Protein AF-A0ABC8M2E5-F1 (afdb_monomer_lite)

InterPro domains:
  IPR010255 Haem peroxidase superfamily [SSF48113] (47-191)
  IPR019791 Haem peroxidase, animal-type [PF03098] (65-191)
  IPR019791 Haem peroxidase, animal-type [PS50292] (1-206)
  IPR037120 Haem peroxidase domain superfamily, animal type [G3DSA:1.10.640.10] (40-192)
  IPR050783 Oxylipin biosynthesis and metabolism [PTHR11903] (44-191)

Structure (mmCIF, N/CA/C/O backbone):
data_AF-A0ABC8M2E5-F1
#
_entry.id   AF-A0ABC8M2E5-F1
#
loop_
_atom_site.group_PDB
_atom_site.id
_atom_site.type_symbol
_atom_site.label_atom_id
_atom_site.label_alt_id
_atom_site.label_comp_id
_atom_site.label_asym_id
_atom_site.label_entity_id
_atom_site.label_seq_id
_atom_site.pdbx_PDB_ins_code
_atom_site.Cartn_x
_atom_site.Cartn_y
_atom_site.Cartn_z
_atom_site.occupancy
_atom_site.B_iso_or_equiv
_atom_site.auth_seq_id
_atom_site.auth_comp_id
_atom_site.auth_asym_id
_atom_site.auth_atom_id
_atom_site.pdbx_PDB_model_num
ATOM 1 N N . MET A 1 1 ? -11.783 -18.520 -23.330 1.00 29.75 1 MET A N 1
ATOM 2 C CA . MET A 1 1 ? -12.091 -19.008 -21.967 1.00 29.75 1 MET A CA 1
ATOM 3 C C . MET A 1 1 ? -12.556 -17.830 -21.123 1.00 29.75 1 MET A C 1
ATOM 5 O O . MET A 1 1 ? -12.036 -16.735 -21.293 1.00 29.75 1 MET A O 1
ATOM 9 N N . ALA A 1 2 ? -13.628 -18.023 -20.357 1.00 26.02 2 ALA A N 1
ATOM 10 C CA . ALA A 1 2 ? -14.476 -16.967 -19.808 1.00 26.02 2 ALA A CA 1
ATOM 11 C C . ALA A 1 2 ? -13.749 -16.013 -18.839 1.00 26.02 2 ALA A C 1
ATOM 13 O O . ALA A 1 2 ? -12.984 -16.446 -17.981 1.00 26.02 2 ALA A O 1
ATOM 14 N N . ARG A 1 3 ? -14.041 -14.709 -18.966 1.00 36.12 3 ARG A N 1
ATOM 15 C CA . ARG A 1 3 ? -13.666 -13.654 -18.013 1.00 36.12 3 ARG A CA 1
ATOM 16 C C . ARG A 1 3 ? -14.315 -13.944 -16.658 1.00 36.12 3 ARG A C 1
ATOM 18 O O . ARG A 1 3 ? -15.453 -13.551 -16.432 1.00 36.12 3 ARG A O 1
ATOM 25 N N . VAL A 1 4 ? -13.595 -14.587 -15.744 1.00 32.75 4 VAL A N 1
ATOM 26 C CA . VAL A 1 4 ? -13.966 -14.611 -14.320 1.00 32.75 4 VAL A CA 1
ATOM 27 C C . VAL A 1 4 ? -13.226 -13.474 -13.618 1.00 32.75 4 VAL A C 1
ATOM 29 O O . VAL A 1 4 ? -12.399 -13.670 -12.738 1.00 32.75 4 VAL A O 1
ATOM 32 N N . THR A 1 5 ? -13.497 -12.238 -14.036 1.00 37.66 5 THR A N 1
ATOM 33 C CA . THR A 1 5 ? -13.248 -11.080 -13.176 1.00 37.66 5 THR A CA 1
ATOM 34 C C . THR A 1 5 ? -14.390 -11.058 -12.174 1.00 37.66 5 THR A C 1
ATOM 36 O O . THR A 1 5 ? -15.502 -10.655 -12.515 1.00 37.66 5 THR A O 1
ATOM 39 N N . THR A 1 6 ? -14.161 -11.564 -10.962 1.00 38.09 6 THR A N 1
ATOM 40 C CA . THR A 1 6 ? -15.158 -11.461 -9.887 1.00 38.09 6 THR A CA 1
ATOM 41 C C . THR A 1 6 ? -15.613 -9.999 -9.747 1.00 38.09 6 THR A C 1
ATOM 43 O O . THR A 1 6 ? -14.778 -9.098 -9.843 1.00 38.09 6 THR A O 1
ATOM 46 N N . PRO A 1 7 ? -16.902 -9.710 -9.505 1.00 46.34 7 PRO A N 1
ATOM 47 C CA . PRO A 1 7 ? -17.396 -8.328 -9.439 1.00 46.34 7 PRO A CA 1
ATOM 48 C C . PRO A 1 7 ? -16.651 -7.488 -8.383 1.00 46.34 7 PRO A C 1
ATOM 50 O O . PRO A 1 7 ? -16.434 -6.292 -8.559 1.00 46.34 7 PRO A O 1
ATOM 53 N N . MET A 1 8 ? -16.156 -8.144 -7.331 1.00 42.72 8 MET A N 1
ATOM 54 C CA . MET A 1 8 ? -15.392 -7.534 -6.246 1.00 42.72 8 MET A CA 1
ATOM 55 C C . MET A 1 8 ? -13.979 -7.086 -6.667 1.00 42.72 8 MET A C 1
ATOM 57 O O . MET A 1 8 ? -13.526 -6.033 -6.225 1.00 42.72 8 MET A O 1
ATOM 61 N N . SER A 1 9 ? -13.293 -7.813 -7.562 1.00 50.06 9 SER A N 1
ATOM 62 C CA . SER A 1 9 ? -11.982 -7.376 -8.072 1.00 50.06 9 SER A CA 1
ATOM 63 C C . SER A 1 9 ? -12.112 -6.126 -8.946 1.00 50.06 9 SER A C 1
ATOM 65 O O . SER A 1 9 ? -11.245 -5.261 -8.908 1.00 50.06 9 SER A O 1
ATOM 67 N N . SER A 1 10 ? -13.229 -5.972 -9.667 1.00 52.72 10 SER A N 1
ATOM 68 C CA . SER A 1 10 ? -13.523 -4.756 -10.438 1.00 52.72 10 SER A CA 1
ATOM 69 C C . SER A 1 10 ? -13.791 -3.530 -9.555 1.00 52.72 10 SER A C 1
ATOM 71 O O . SER A 1 10 ? -13.469 -2.415 -9.966 1.00 52.72 10 SER A O 1
ATOM 73 N N . LEU A 1 11 ? -14.390 -3.707 -8.374 1.00 56.50 11 LEU A N 1
ATOM 74 C CA . LEU A 1 11 ? -14.652 -2.612 -7.431 1.00 56.50 11 LEU A CA 1
ATOM 75 C C . LEU A 1 11 ? -13.379 -2.167 -6.709 1.00 56.50 11 LEU A C 1
ATOM 77 O O . LEU A 1 11 ? -13.147 -0.973 -6.576 1.00 56.50 11 LEU A O 1
ATOM 81 N N . ILE A 1 12 ? -12.504 -3.104 -6.342 1.00 59.66 12 ILE A N 1
ATOM 82 C CA . ILE A 1 12 ? -11.189 -2.788 -5.765 1.00 59.66 12 ILE A CA 1
ATOM 83 C C . ILE A 1 12 ? -10.311 -2.050 -6.781 1.00 59.66 12 ILE A C 1
ATOM 85 O O . ILE A 1 12 ? -9.642 -1.083 -6.431 1.00 59.66 12 ILE A O 1
ATOM 89 N N . VAL A 1 13 ? -10.362 -2.441 -8.058 1.00 57.09 13 VAL A N 1
ATOM 90 C CA . VAL A 1 13 ? -9.679 -1.708 -9.137 1.00 57.09 13 VAL A CA 1
ATOM 91 C C . VAL A 1 13 ? -10.191 -0.269 -9.242 1.00 57.09 13 VAL A C 1
ATOM 93 O O . VAL A 1 13 ? -9.392 0.629 -9.485 1.00 57.09 13 VAL A O 1
ATOM 96 N N . ARG A 1 14 ? -11.498 -0.038 -9.046 1.00 58.69 14 ARG A N 1
ATOM 97 C CA . ARG A 1 14 ? -12.095 1.309 -9.012 1.00 58.69 14 ARG A CA 1
ATOM 98 C C . ARG A 1 14 ? -11.716 2.088 -7.754 1.00 58.69 14 ARG A C 1
ATOM 100 O O . ARG A 1 14 ? -11.434 3.269 -7.869 1.00 58.69 14 ARG A O 1
ATOM 107 N N . LEU A 1 15 ? -11.646 1.436 -6.594 1.00 56.97 15 LEU A N 1
ATOM 108 C CA . LEU A 1 15 ? -11.185 2.043 -5.342 1.00 56.97 15 LEU A CA 1
ATOM 109 C C . LEU A 1 15 ? -9.708 2.448 -5.426 1.00 56.97 15 LEU A C 1
ATOM 111 O O . LEU A 1 15 ? -9.306 3.460 -4.882 1.00 56.97 15 LEU A O 1
ATOM 115 N N . MET A 1 16 ? -8.885 1.675 -6.127 1.00 58.84 16 MET A N 1
ATOM 116 C CA . MET A 1 16 ? -7.475 2.000 -6.351 1.00 58.84 16 MET A CA 1
ATOM 117 C C . MET A 1 16 ? -7.272 3.008 -7.482 1.00 58.84 16 MET A C 1
ATOM 119 O O . MET A 1 16 ? -6.156 3.491 -7.692 1.00 58.84 16 MET A O 1
ATOM 123 N N . ALA A 1 17 ? -8.330 3.317 -8.233 1.00 48.53 17 ALA A N 1
ATOM 124 C CA . ALA A 1 17 ? -8.221 4.120 -9.426 1.00 48.53 17 ALA A CA 1
ATOM 125 C C . ALA A 1 17 ? -8.116 5.611 -9.135 1.00 48.53 17 ALA A C 1
ATOM 127 O O . ALA A 1 17 ? -8.949 6.180 -8.445 1.00 48.53 17 ALA A O 1
ATOM 128 N N . SER A 1 18 ? -7.119 6.250 -9.742 1.00 42.50 18 SER A N 1
ATOM 129 C CA . SER A 1 18 ? -6.968 7.700 -9.709 1.00 42.50 18 SER A CA 1
ATOM 130 C C . SER A 1 18 ? -8.142 8.400 -10.395 1.00 42.50 18 SER A C 1
ATOM 132 O O . SER A 1 18 ? -8.391 8.189 -11.587 1.00 42.50 18 SER A O 1
ATOM 134 N N . VAL A 1 19 ? -8.827 9.266 -9.640 1.00 41.59 19 VAL A N 1
ATOM 135 C CA . VAL A 1 19 ? -9.410 10.496 -10.184 1.00 41.59 19 VAL A CA 1
ATOM 136 C C . VAL A 1 19 ? -8.226 11.339 -10.644 1.00 41.59 19 VAL A C 1
ATOM 138 O O . VAL A 1 19 ? -7.315 11.608 -9.867 1.00 41.59 19 VAL A O 1
ATOM 141 N N . THR A 1 20 ? -8.221 11.654 -11.936 1.00 33.62 20 THR A N 1
ATOM 142 C CA . THR A 1 20 ? -7.241 12.442 -12.688 1.00 33.62 20 THR A CA 1
ATOM 143 C C . THR A 1 20 ? -6.348 13.323 -11.810 1.00 33.62 20 THR A C 1
ATOM 145 O O . THR A 1 20 ? -6.811 14.318 -11.258 1.00 33.62 20 THR A O 1
ATOM 148 N N . ILE A 1 21 ? -5.059 12.982 -11.720 1.00 35.56 21 ILE A N 1
ATOM 149 C CA . ILE A 1 21 ? -4.036 13.869 -11.153 1.00 35.56 21 ILE A CA 1
ATOM 150 C C . ILE A 1 21 ? -4.127 15.203 -11.918 1.00 35.56 21 ILE A C 1
ATOM 152 O O . ILE A 1 21 ? -3.966 15.188 -13.145 1.00 35.56 21 ILE A O 1
ATOM 156 N N . PRO A 1 22 ? -4.412 16.349 -11.269 1.00 30.06 22 PRO A N 1
ATOM 157 C CA . PRO A 1 22 ? -4.304 17.629 -11.949 1.00 30.06 22 PRO A CA 1
ATOM 158 C C . PRO A 1 22 ? -2.844 17.824 -12.380 1.00 30.06 22 PRO A C 1
ATOM 160 O O . PRO A 1 22 ? -1.937 17.445 -11.634 1.00 30.06 22 PRO A O 1
ATOM 163 N N . PRO A 1 23 ? -2.580 18.393 -13.569 1.00 32.00 23 PRO A N 1
ATOM 164 C CA . PRO A 1 23 ? -1.213 18.656 -14.001 1.00 32.00 23 PRO A CA 1
ATOM 165 C C . PRO A 1 23 ? -0.493 19.477 -12.924 1.00 32.00 23 PRO A C 1
ATOM 167 O O . PRO A 1 23 ? -0.979 20.537 -12.524 1.00 32.00 23 PRO A O 1
ATOM 170 N N . MET A 1 24 ? 0.638 18.967 -12.420 1.00 32.62 24 MET A N 1
ATOM 171 C CA . MET A 1 24 ? 1.448 19.675 -11.427 1.00 32.62 24 MET A CA 1
ATOM 172 C C . MET A 1 24 ? 1.814 21.065 -11.957 1.00 32.62 24 MET A C 1
ATOM 174 O O . MET A 1 24 ? 2.341 21.207 -13.062 1.00 32.62 24 MET A O 1
ATOM 178 N N . SER A 1 25 ? 1.540 22.088 -11.149 1.00 29.41 25 SER A N 1
ATOM 179 C CA . SER A 1 25 ? 1.998 23.450 -11.390 1.00 29.41 25 SER A CA 1
ATOM 180 C C . SER A 1 25 ? 3.533 23.518 -11.309 1.00 29.41 25 SER A C 1
ATOM 182 O O . SER A 1 25 ? 4.149 22.831 -10.488 1.00 29.41 25 SER A O 1
ATOM 184 N N . PRO A 1 26 ? 4.186 24.338 -12.153 1.00 34.09 26 PRO A N 1
ATOM 185 C CA . PRO A 1 26 ? 5.639 24.418 -12.221 1.00 34.09 26 PRO A CA 1
ATOM 186 C C . PRO A 1 26 ? 6.171 25.237 -11.039 1.00 34.09 26 PRO A C 1
ATOM 188 O O . PRO A 1 26 ? 6.414 26.435 -11.151 1.00 34.09 26 PRO A O 1
ATOM 191 N N . SER A 1 27 ? 6.353 24.598 -9.886 1.00 30.11 27 SER A N 1
ATOM 192 C CA . SER A 1 27 ? 7.024 25.202 -8.732 1.00 30.11 27 SER A CA 1
ATOM 193 C C . SER A 1 27 ? 8.463 24.697 -8.624 1.00 30.11 27 SER A C 1
ATOM 195 O O . SER A 1 27 ? 8.816 23.960 -7.710 1.00 30.11 27 SER A O 1
ATOM 197 N N . VAL A 1 28 ? 9.307 25.101 -9.575 1.00 37.53 28 VAL A N 1
ATOM 198 C CA . VAL A 1 28 ? 10.768 25.136 -9.391 1.00 37.53 28 VAL A CA 1
ATOM 199 C C . VAL A 1 28 ? 11.261 26.471 -9.940 1.00 37.53 28 VAL A C 1
ATOM 201 O O . VAL A 1 28 ? 11.794 26.571 -11.041 1.00 37.53 28 VAL A O 1
ATOM 204 N N . ALA A 1 29 ? 11.023 27.538 -9.179 1.00 34.41 29 ALA A N 1
ATOM 205 C CA . ALA A 1 29 ? 11.590 28.848 -9.454 1.00 34.41 29 ALA A CA 1
ATOM 206 C C . ALA A 1 29 ? 12.721 29.149 -8.458 1.00 34.41 29 ALA A C 1
ATOM 208 O O . ALA A 1 29 ? 12.475 29.289 -7.264 1.00 34.41 29 ALA A O 1
ATOM 209 N N . LYS A 1 30 ? 13.918 29.353 -9.034 1.00 34.66 30 LYS A N 1
ATOM 210 C CA . LYS A 1 30 ? 15.116 30.066 -8.532 1.00 34.66 30 LYS A CA 1
ATOM 211 C C . LYS A 1 30 ? 16.212 29.245 -7.826 1.00 34.66 30 LYS A C 1
ATOM 213 O O . LYS A 1 30 ? 16.278 29.172 -6.607 1.00 34.66 30 LYS A O 1
ATOM 218 N N . ALA A 1 31 ? 17.179 28.798 -8.636 1.00 31.55 31 ALA A N 1
ATOM 219 C CA . ALA A 1 31 ? 18.602 28.638 -8.291 1.00 31.55 31 ALA A CA 1
ATOM 220 C C . ALA A 1 31 ? 19.470 28.980 -9.542 1.00 31.55 31 ALA A C 1
ATOM 222 O O . ALA A 1 31 ? 18.941 28.953 -10.656 1.00 31.55 31 ALA A O 1
ATOM 223 N N . PRO A 1 32 ? 20.745 29.405 -9.409 1.00 37.06 32 PRO A N 1
ATOM 224 C CA . PRO A 1 32 ? 21.345 30.432 -10.273 1.00 37.06 32 PRO A CA 1
ATOM 225 C C . PRO A 1 32 ? 21.877 29.953 -11.645 1.00 37.06 32 PRO A C 1
ATOM 227 O O . PRO A 1 32 ? 22.901 29.290 -11.768 1.00 37.06 32 PRO A O 1
ATOM 230 N N . LEU A 1 33 ? 21.153 30.366 -12.685 1.00 41.78 33 LEU A N 1
ATOM 231 C CA . LEU A 1 33 ? 21.498 30.971 -13.990 1.00 41.78 33 LEU A CA 1
ATOM 232 C C . LEU A 1 33 ? 22.819 30.760 -14.778 1.00 41.78 33 LEU A C 1
ATOM 234 O O . LEU A 1 33 ? 22.854 31.276 -15.891 1.00 41.78 33 LEU A O 1
ATOM 238 N N . LEU A 1 34 ? 23.856 30.020 -14.365 1.00 38.34 34 LEU A N 1
ATOM 239 C CA . LEU A 1 34 ? 25.079 29.911 -15.210 1.00 38.34 34 LEU A CA 1
ATOM 240 C C . LEU A 1 34 ? 25.477 28.500 -15.675 1.00 38.34 34 LEU A C 1
ATOM 242 O O . LEU A 1 34 ? 26.223 28.379 -16.641 1.00 38.34 34 LEU A O 1
ATOM 246 N N . ALA A 1 35 ? 24.889 27.439 -15.114 1.00 37.97 35 ALA A N 1
ATOM 247 C CA . ALA A 1 35 ? 24.995 26.068 -15.651 1.00 37.97 35 ALA A CA 1
ATOM 248 C C . ALA A 1 35 ? 23.690 25.569 -16.318 1.00 37.97 35 ALA A C 1
ATOM 250 O O . ALA A 1 35 ? 23.620 24.455 -16.836 1.00 37.97 35 ALA A O 1
ATOM 251 N N . GLY A 1 36 ? 22.636 26.393 -16.293 1.00 37.31 36 GLY A N 1
ATOM 252 C CA . GLY A 1 36 ? 21.254 25.964 -16.523 1.00 37.31 36 GLY A CA 1
ATOM 253 C C . GLY A 1 36 ? 20.827 25.785 -17.981 1.00 37.31 36 GLY A C 1
ATOM 254 O O . GLY A 1 36 ? 19.883 25.048 -18.229 1.00 37.31 36 GLY A O 1
ATOM 255 N N . ILE A 1 37 ? 21.499 26.396 -18.960 1.00 39.38 37 ILE A N 1
ATOM 256 C CA . ILE A 1 37 ? 21.003 26.368 -20.352 1.00 39.38 37 ILE A CA 1
ATOM 257 C C . ILE A 1 37 ? 21.227 24.992 -21.007 1.00 39.38 37 ILE A C 1
ATOM 259 O O . ILE A 1 37 ? 20.397 24.548 -21.794 1.00 39.38 37 ILE A O 1
ATOM 263 N N . CYS A 1 38 ? 22.288 24.267 -20.636 1.00 35.16 38 CYS A N 1
ATOM 264 C CA . CYS A 1 38 ? 22.571 22.953 -21.224 1.00 35.16 38 CYS A CA 1
ATOM 265 C C . CYS A 1 38 ? 21.736 21.825 -20.583 1.00 35.16 38 CYS A C 1
ATOM 267 O O . CYS A 1 38 ? 21.302 20.906 -21.272 1.00 35.16 38 CYS A O 1
ATOM 269 N N . LEU A 1 39 ? 21.436 21.913 -19.280 1.00 41.25 39 LEU A N 1
ATOM 270 C CA . LEU A 1 39 ? 20.678 20.869 -18.578 1.00 41.25 39 LEU A CA 1
ATOM 271 C C . LEU A 1 39 ? 19.162 20.974 -18.812 1.00 41.25 39 LEU A C 1
ATOM 273 O O . LEU A 1 39 ? 18.475 19.957 -18.873 1.00 41.25 39 LEU A O 1
ATOM 277 N N . HIS A 1 40 ? 18.635 22.187 -19.002 1.00 42.06 40 HIS A N 1
ATOM 278 C CA . HIS A 1 40 ? 17.195 22.402 -19.167 1.00 42.06 40 HIS A CA 1
ATOM 279 C C . HIS A 1 40 ? 16.653 21.912 -20.524 1.00 42.06 40 HIS A C 1
ATOM 281 O O . HIS A 1 40 ? 15.462 21.629 -20.644 1.00 42.06 40 HIS A O 1
ATOM 287 N N . VAL A 1 41 ? 17.519 21.773 -21.536 1.00 38.81 41 VAL A N 1
ATOM 288 C CA . VAL A 1 41 ? 17.157 21.250 -22.868 1.00 38.81 41 VAL A CA 1
ATOM 289 C C . VAL A 1 41 ? 17.147 19.714 -22.898 1.00 38.81 41 VAL A C 1
ATOM 291 O O . VAL A 1 41 ? 16.397 19.117 -23.668 1.00 38.81 41 VAL A O 1
ATOM 294 N N . LEU A 1 42 ? 17.910 19.063 -22.015 1.00 45.06 42 LEU A N 1
ATOM 295 C CA . LEU A 1 42 ? 18.130 17.612 -22.018 1.00 45.06 42 LEU A CA 1
ATOM 296 C C . LEU A 1 42 ? 17.000 16.777 -21.381 1.00 45.06 42 LEU A C 1
ATOM 298 O O . LEU A 1 42 ? 16.972 15.568 -21.577 1.00 45.06 42 LEU A O 1
ATOM 302 N N . LEU A 1 43 ? 16.072 17.399 -20.644 1.00 53.53 43 LEU A N 1
ATOM 303 C CA . LEU A 1 43 ? 15.015 16.722 -19.866 1.00 53.53 43 LEU A CA 1
ATOM 304 C C . LEU A 1 43 ? 13.584 16.968 -20.385 1.00 53.53 43 LEU A C 1
ATOM 306 O O . LEU A 1 43 ? 12.612 16.783 -19.658 1.00 53.53 43 LEU A O 1
ATOM 310 N N . SER A 1 44 ? 13.427 17.417 -21.629 1.00 54.22 44 SER A N 1
ATOM 311 C CA . SER A 1 44 ? 12.126 17.852 -22.164 1.00 54.22 44 SER A CA 1
ATOM 312 C C . SER A 1 44 ? 11.263 16.735 -22.769 1.00 54.22 44 SER A C 1
ATOM 314 O O . SER A 1 44 ? 10.084 16.956 -23.043 1.00 54.22 44 SER A O 1
ATOM 316 N N . THR A 1 45 ? 11.800 15.527 -22.963 1.00 67.06 45 THR A N 1
ATOM 317 C CA . THR A 1 45 ? 11.039 14.408 -23.533 1.00 67.06 45 THR A CA 1
ATOM 318 C C . THR A 1 45 ? 10.292 13.651 -22.443 1.00 67.06 45 THR A C 1
ATOM 320 O O . THR A 1 45 ? 10.885 12.885 -21.685 1.00 67.06 45 THR A O 1
ATOM 323 N N . VAL A 1 46 ? 8.977 13.850 -22.377 1.00 76.00 46 VAL A N 1
ATOM 324 C CA . VAL A 1 46 ? 8.082 13.025 -21.559 1.00 76.00 46 VAL A CA 1
ATOM 325 C C . VAL A 1 46 ? 7.831 11.719 -22.301 1.00 76.00 46 VAL A C 1
ATOM 327 O O . VAL A 1 46 ? 7.298 11.732 -23.409 1.00 76.00 46 VAL A O 1
ATOM 330 N N . LEU A 1 47 ? 8.206 10.599 -21.688 1.00 81.19 47 LEU A N 1
ATOM 331 C CA . LEU A 1 47 ? 7.925 9.270 -22.216 1.00 81.19 47 LEU A CA 1
ATOM 332 C C . LEU A 1 47 ? 6.877 8.573 -21.351 1.00 81.19 47 LEU A C 1
ATOM 334 O O . LEU A 1 47 ? 6.961 8.633 -20.120 1.00 81.19 47 LEU A O 1
ATOM 338 N N . PRO A 1 48 ? 5.882 7.914 -21.963 1.00 83.69 48 PRO A N 1
ATOM 339 C CA . PRO A 1 48 ? 4.925 7.127 -21.210 1.00 83.69 48 PRO A CA 1
ATOM 340 C C . PRO A 1 48 ? 5.615 5.885 -20.631 1.00 83.69 48 PRO A C 1
ATOM 342 O O . PRO A 1 48 ? 6.375 5.203 -21.313 1.00 83.69 48 PRO A O 1
ATOM 345 N N . MET A 1 49 ? 5.297 5.544 -19.379 1.00 82.44 49 MET A N 1
ATOM 346 C CA . MET A 1 49 ? 5.867 4.369 -18.696 1.00 82.44 49 MET A CA 1
ATOM 347 C C . MET A 1 49 ? 5.623 3.047 -19.442 1.00 82.44 49 MET A C 1
ATOM 349 O O . MET A 1 49 ? 6.389 2.107 -19.277 1.00 82.44 49 MET A O 1
ATOM 353 N N . THR A 1 50 ? 4.589 2.966 -20.284 1.00 79.38 50 THR A N 1
ATOM 354 C CA . THR A 1 50 ? 4.309 1.790 -21.124 1.00 79.38 50 THR A CA 1
ATOM 355 C C . THR A 1 50 ? 5.419 1.493 -22.130 1.00 79.38 50 THR A C 1
ATOM 357 O O . THR A 1 50 ? 5.635 0.335 -22.457 1.00 79.38 50 THR A O 1
ATOM 360 N N . GLU A 1 51 ? 6.140 2.516 -22.597 1.00 80.69 51 GLU A N 1
ATOM 361 C CA . GLU A 1 51 ? 7.280 2.368 -23.515 1.00 80.69 51 GLU A CA 1
ATOM 362 C C . GLU A 1 51 ? 8.595 2.054 -22.786 1.00 80.69 51 GLU A C 1
ATOM 364 O O . GLU A 1 51 ? 9.622 1.852 -23.431 1.00 80.69 51 GLU A O 1
ATOM 369 N N . LEU A 1 52 ? 8.577 2.032 -21.449 1.00 80.12 52 LEU A N 1
ATOM 370 C CA . LEU A 1 52 ? 9.736 1.785 -20.589 1.00 80.12 52 LEU A CA 1
ATOM 371 C C . LEU A 1 52 ? 9.648 0.442 -19.849 1.00 80.12 52 LEU A C 1
ATOM 373 O O . LEU A 1 52 ? 10.440 0.202 -18.947 1.00 80.12 52 LEU A O 1
ATOM 377 N N . ILE A 1 53 ? 8.669 -0.414 -20.164 1.00 79.88 53 ILE A N 1
ATOM 378 C CA . ILE A 1 53 ? 8.426 -1.657 -19.421 1.00 79.88 53 ILE A CA 1
ATOM 379 C C . ILE A 1 53 ? 8.236 -2.835 -20.380 1.00 79.88 53 ILE A C 1
ATOM 381 O O . ILE A 1 53 ? 7.434 -2.784 -21.314 1.00 79.88 53 ILE A O 1
ATOM 385 N N . GLY A 1 54 ? 8.928 -3.941 -20.101 1.00 76.31 54 GLY A N 1
ATOM 386 C CA . GLY A 1 54 ? 8.716 -5.227 -20.763 1.00 76.31 54 GLY A CA 1
ATOM 387 C C . GLY A 1 54 ? 9.283 -5.285 -22.182 1.00 76.31 54 GLY A C 1
ATOM 388 O O . GLY A 1 54 ? 10.294 -4.679 -22.504 1.00 76.31 54 GLY A O 1
ATOM 389 N N . LYS A 1 55 ? 8.626 -6.028 -23.076 1.00 70.25 55 LYS A N 1
ATOM 390 C CA . LYS A 1 55 ? 9.119 -6.268 -24.451 1.00 70.25 55 LYS A CA 1
ATOM 391 C C . LYS A 1 55 ? 9.136 -4.989 -25.294 1.00 70.25 55 LYS A C 1
ATOM 393 O O . LYS A 1 55 ? 9.916 -4.877 -26.236 1.00 70.25 55 LYS A O 1
ATOM 398 N N . GLU A 1 56 ? 8.275 -4.031 -24.960 1.00 66.69 56 GLU A N 1
ATOM 399 C CA . GLU A 1 56 ? 8.203 -2.731 -25.630 1.00 66.69 56 GLU A CA 1
ATOM 400 C C . GLU A 1 56 ? 9.267 -1.745 -25.116 1.00 66.69 56 GLU A C 1
ATOM 402 O O . GLU A 1 56 ? 9.563 -0.771 -25.809 1.00 66.69 56 GLU A O 1
ATOM 407 N N . GLU A 1 57 ? 9.910 -2.040 -23.976 1.00 64.25 57 GLU A N 1
ATOM 408 C CA . GLU A 1 57 ? 10.932 -1.201 -23.335 1.00 64.25 57 GLU A CA 1
ATOM 409 C C . GLU A 1 57 ? 12.077 -0.849 -24.282 1.00 64.25 57 GLU A C 1
ATOM 411 O O . GLU A 1 57 ? 12.513 0.301 -24.330 1.00 64.25 57 GLU A O 1
ATOM 416 N N . GLY A 1 58 ? 12.530 -1.809 -25.097 1.00 60.72 58 GLY A N 1
ATOM 417 C CA . GLY A 1 58 ? 13.640 -1.605 -26.031 1.00 60.72 58 GLY A CA 1
ATOM 418 C C . GLY A 1 58 ? 13.376 -0.527 -27.091 1.00 60.72 58 GLY A C 1
ATOM 419 O O . GLY A 1 58 ? 14.320 0.064 -27.619 1.00 60.72 58 GLY A O 1
ATOM 420 N N . LYS A 1 59 ? 12.108 -0.213 -27.396 1.00 64.19 59 LYS A N 1
ATOM 421 C CA . LYS A 1 59 ? 11.748 0.829 -28.375 1.00 64.19 59 LYS A CA 1
ATOM 422 C C . LYS A 1 59 ? 11.833 2.239 -27.779 1.00 64.19 59 LYS A C 1
ATOM 424 O O . LYS A 1 59 ? 12.225 3.164 -28.491 1.00 64.19 59 LYS A O 1
ATOM 429 N N . GLY A 1 60 ? 11.481 2.395 -26.500 1.00 64.06 60 GLY A N 1
ATOM 430 C CA . GLY A 1 60 ? 11.538 3.670 -25.779 1.00 64.06 60 GLY A CA 1
ATOM 431 C C . GLY A 1 60 ? 12.925 3.970 -25.208 1.00 64.06 60 GLY A C 1
ATOM 432 O O . GLY A 1 60 ? 13.444 5.072 -25.387 1.00 64.06 60 GLY A O 1
ATOM 433 N N . THR A 1 61 ? 13.571 2.976 -24.589 1.00 61.34 61 THR A N 1
ATOM 434 C CA . THR A 1 61 ? 14.893 3.136 -23.949 1.00 61.34 61 THR A CA 1
ATOM 435 C C . THR A 1 61 ? 16.045 3.270 -24.938 1.00 61.34 61 THR A C 1
ATOM 437 O O . THR A 1 61 ? 16.989 3.989 -24.642 1.00 61.34 61 THR A O 1
ATOM 440 N N . SER A 1 62 ? 15.969 2.690 -26.143 1.00 66.38 62 SER A N 1
ATOM 441 C CA . SER A 1 62 ? 17.017 2.863 -27.173 1.00 66.38 62 SER A CA 1
ATOM 442 C C . SER A 1 62 ? 17.211 4.315 -27.625 1.00 66.38 62 SER A C 1
ATOM 444 O O . SER A 1 62 ? 18.255 4.662 -28.176 1.00 66.38 62 SER A O 1
ATOM 446 N N . ARG A 1 63 ? 16.218 5.179 -27.381 1.00 71.00 63 ARG A N 1
ATOM 447 C CA . ARG A 1 63 ? 16.269 6.611 -27.701 1.00 71.00 63 ARG A CA 1
ATOM 448 C C . ARG A 1 63 ? 16.943 7.445 -26.610 1.00 71.00 63 ARG A C 1
ATOM 450 O O . ARG A 1 63 ? 17.322 8.581 -26.882 1.00 71.00 63 ARG A O 1
ATOM 457 N N . ILE A 1 64 ? 17.090 6.901 -25.401 1.00 78.62 64 ILE A N 1
ATOM 458 C CA . ILE A 1 64 ? 17.632 7.593 -24.230 1.00 78.62 64 ILE A CA 1
ATOM 459 C C . ILE A 1 64 ? 18.983 6.979 -23.881 1.00 78.62 64 ILE A C 1
ATOM 461 O O . ILE A 1 64 ? 19.131 5.761 -23.806 1.00 78.62 64 ILE A O 1
ATOM 465 N N . ARG A 1 65 ? 19.989 7.812 -23.620 1.00 81.31 65 ARG A N 1
ATOM 466 C CA . ARG A 1 65 ? 21.256 7.300 -23.088 1.00 81.31 65 ARG A CA 1
ATOM 467 C C . ARG A 1 65 ? 21.108 6.940 -21.611 1.00 81.31 65 ARG A C 1
ATOM 469 O O . ARG A 1 65 ? 20.383 7.607 -20.877 1.00 81.31 65 ARG A O 1
ATOM 476 N N . PHE A 1 66 ? 21.839 5.932 -21.148 1.00 83.38 66 PHE A N 1
ATOM 477 C CA . PHE A 1 66 ? 21.768 5.472 -19.759 1.00 83.38 66 PHE A CA 1
ATOM 478 C C . PHE A 1 66 ? 22.016 6.599 -18.738 1.00 83.38 66 PHE A C 1
ATOM 480 O O . PHE A 1 66 ? 21.321 6.689 -17.727 1.00 83.38 66 PHE A O 1
ATOM 487 N N . GLU A 1 67 ? 22.938 7.522 -19.028 1.00 85.00 67 GLU A N 1
ATOM 488 C CA . GLU A 1 67 ? 23.229 8.664 -18.158 1.00 85.00 67 GLU A CA 1
ATOM 489 C C . GLU A 1 67 ? 22.035 9.620 -18.044 1.00 85.00 67 GLU A C 1
ATOM 491 O O . GLU A 1 67 ? 21.757 10.141 -16.965 1.00 85.00 67 GLU A O 1
ATOM 496 N N . GLN A 1 68 ? 21.300 9.828 -19.141 1.00 85.00 68 GLN A N 1
ATOM 497 C CA . GLN A 1 68 ? 20.105 10.674 -19.152 1.00 85.00 68 GLN A CA 1
ATOM 498 C C . GLN A 1 68 ? 18.989 10.051 -18.313 1.00 85.00 68 GLN A C 1
ATOM 500 O O . GLN A 1 68 ? 18.362 10.761 -17.531 1.00 85.00 68 GLN A O 1
ATOM 505 N N . LEU A 1 69 ? 18.796 8.732 -18.426 1.00 84.06 69 LEU A N 1
ATOM 506 C CA . LEU A 1 69 ? 17.807 7.993 -17.642 1.00 84.06 69 LEU A CA 1
ATOM 507 C C . LEU A 1 69 ? 18.105 8.067 -16.137 1.00 84.06 69 LEU A C 1
ATOM 509 O O . LEU A 1 69 ? 17.218 8.355 -15.336 1.00 84.06 69 LEU A O 1
ATOM 513 N N . LEU A 1 70 ? 19.363 7.865 -15.736 1.00 86.38 70 LEU A N 1
ATOM 514 C CA . LEU A 1 70 ? 19.756 7.967 -14.327 1.00 86.38 70 LEU A CA 1
ATOM 515 C C . LEU A 1 70 ? 19.546 9.378 -13.769 1.00 86.38 70 LEU A C 1
ATOM 517 O O . LEU A 1 70 ? 19.037 9.547 -12.658 1.00 86.38 70 LEU A O 1
ATOM 521 N N . VAL A 1 71 ? 19.922 10.404 -14.539 1.00 87.50 71 VAL A N 1
ATOM 522 C CA . VAL A 1 71 ? 19.729 11.797 -14.127 1.00 87.50 71 VAL A CA 1
ATOM 523 C C . VAL A 1 71 ? 18.241 12.131 -14.035 1.00 87.50 71 VAL A C 1
ATOM 525 O O . VAL A 1 71 ? 17.847 12.791 -13.073 1.00 87.50 71 VAL A O 1
ATOM 528 N N . SER A 1 72 ? 17.400 11.660 -14.961 1.00 86.00 72 SER A N 1
ATOM 529 C CA . SER A 1 72 ? 15.957 11.909 -14.906 1.00 86.00 72 SER A CA 1
ATOM 530 C C . SER A 1 72 ? 15.294 11.204 -13.725 1.00 86.00 72 SER A C 1
ATOM 532 O O . SER A 1 72 ? 14.551 11.850 -12.987 1.00 86.00 72 SER A O 1
ATOM 534 N N . MET A 1 73 ? 15.625 9.932 -13.472 1.00 85.94 73 MET A N 1
ATOM 535 C CA . MET A 1 73 ? 15.100 9.177 -12.325 1.00 85.94 73 MET A CA 1
ATOM 536 C C . MET A 1 73 ? 15.457 9.833 -10.989 1.00 85.94 73 MET A C 1
ATOM 538 O O . MET A 1 73 ? 14.650 9.827 -10.067 1.00 85.94 73 MET A O 1
ATOM 542 N N . ARG A 1 74 ? 16.644 10.444 -10.880 1.00 87.31 74 ARG A N 1
ATOM 543 C CA . ARG A 1 74 ? 17.053 11.169 -9.669 1.00 87.31 74 ARG A CA 1
ATOM 544 C C . ARG A 1 74 ? 16.212 12.420 -9.405 1.00 87.31 74 ARG A C 1
ATOM 546 O O . ARG A 1 74 ? 16.023 12.785 -8.249 1.00 87.31 74 ARG A O 1
ATOM 553 N N . HIS A 1 75 ? 15.774 13.108 -10.456 1.00 88.38 75 HIS A N 1
ATOM 554 C CA . HIS A 1 75 ? 15.047 14.377 -10.340 1.00 88.38 75 HIS A CA 1
ATOM 555 C C . HIS A 1 75 ? 13.524 14.201 -10.279 1.00 88.38 75 HIS A C 1
ATOM 557 O O . HIS A 1 75 ? 12.820 15.164 -9.981 1.00 88.38 75 HIS A O 1
ATOM 563 N N . GLN A 1 76 ? 13.006 13.003 -10.555 1.00 87.94 76 GLN A N 1
ATOM 564 C CA . GLN A 1 76 ? 11.577 12.709 -10.511 1.00 87.94 76 GLN A CA 1
ATOM 565 C C . GLN A 1 76 ? 11.191 12.032 -9.193 1.00 87.94 76 GLN A C 1
ATOM 567 O O . GLN A 1 76 ? 11.700 10.968 -8.848 1.00 87.94 76 GLN A O 1
ATOM 572 N N . SER A 1 77 ? 10.249 12.637 -8.469 1.00 87.50 77 SER A N 1
ATOM 573 C CA . SER A 1 77 ? 9.668 12.042 -7.263 1.00 87.50 77 SER A CA 1
ATOM 574 C C . SER A 1 77 ? 8.750 10.869 -7.609 1.00 87.50 77 SER A C 1
ATOM 576 O O . SER A 1 77 ? 7.993 10.924 -8.580 1.00 87.50 77 SER A O 1
ATOM 578 N N . CYS A 1 78 ? 8.771 9.820 -6.786 1.00 88.19 78 CYS A N 1
ATOM 579 C CA . CYS A 1 78 ? 7.829 8.712 -6.906 1.00 88.19 78 CYS A CA 1
ATOM 580 C C . CYS A 1 78 ? 6.436 9.085 -6.367 1.00 88.19 78 CYS A C 1
ATOM 582 O O . CYS A 1 78 ? 6.284 9.966 -5.519 1.00 88.19 78 CYS A O 1
ATOM 584 N N . GLY A 1 79 ? 5.404 8.397 -6.866 1.00 87.19 79 GLY A N 1
ATOM 585 C CA . GLY A 1 79 ? 4.047 8.526 -6.339 1.00 87.19 79 GLY A CA 1
ATOM 586 C C . GLY A 1 79 ? 3.944 7.988 -4.908 1.00 87.19 79 GLY A C 1
ATOM 587 O O . GLY A 1 79 ? 4.567 6.984 -4.567 1.00 87.19 79 GLY A O 1
ATOM 588 N N . ALA A 1 80 ? 3.135 8.638 -4.072 1.00 88.25 80 ALA A N 1
ATOM 589 C CA . ALA A 1 80 ? 2.892 8.187 -2.705 1.00 88.25 80 ALA A CA 1
ATOM 590 C C . ALA A 1 80 ? 2.060 6.890 -2.668 1.00 88.25 80 ALA A C 1
ATOM 592 O O . ALA A 1 80 ? 1.162 6.693 -3.483 1.00 88.25 80 ALA A O 1
ATOM 593 N N . LEU A 1 81 ? 2.305 6.013 -1.691 1.00 87.44 81 LEU A N 1
ATOM 594 C CA . LEU A 1 81 ? 1.508 4.792 -1.494 1.00 87.44 81 LEU A CA 1
ATOM 595 C C . LEU A 1 81 ? 0.164 5.104 -0.821 1.00 87.44 81 LEU A C 1
ATOM 597 O O . LEU A 1 81 ? -0.001 4.846 0.365 1.00 87.44 81 LEU A O 1
ATOM 601 N N . THR A 1 82 ? -0.755 5.745 -1.526 1.00 87.56 82 THR A N 1
ATOM 602 C CA . THR A 1 82 ? -2.071 6.124 -0.996 1.00 87.56 82 THR A CA 1
ATOM 603 C C . THR A 1 82 ? -3.179 5.475 -1.804 1.00 87.56 82 THR A C 1
ATOM 605 O O . THR A 1 82 ? -2.962 5.003 -2.927 1.00 87.56 82 THR A O 1
ATOM 608 N N . LEU A 1 83 ? -4.388 5.480 -1.246 1.00 86.38 83 LEU A N 1
ATOM 609 C CA . LEU A 1 83 ? -5.582 5.185 -2.022 1.00 86.38 83 LEU A CA 1
ATOM 610 C C . LEU A 1 83 ? -5.650 6.131 -3.241 1.00 86.38 83 LEU A C 1
ATOM 612 O O . LEU A 1 83 ? -5.144 7.254 -3.209 1.00 86.38 83 LEU A O 1
ATOM 616 N N . TRP A 1 84 ? -6.223 5.635 -4.339 1.00 86.06 84 TRP A N 1
ATOM 617 C CA . TRP A 1 84 ? -6.457 6.380 -5.588 1.00 86.06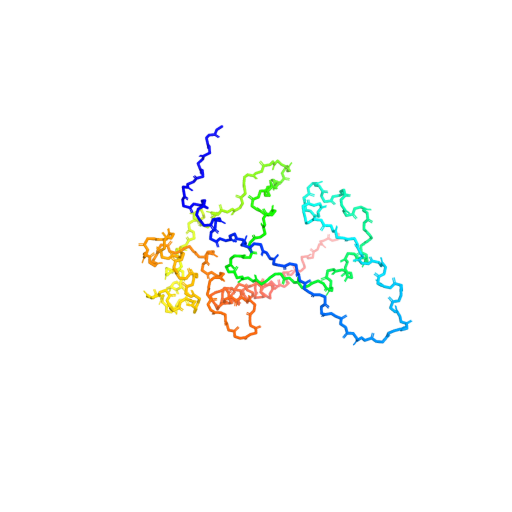 84 TRP A CA 1
ATOM 618 C C . TRP A 1 84 ? -5.173 6.779 -6.331 1.00 86.06 84 TRP A C 1
ATOM 620 O O . TRP A 1 84 ? -5.212 7.618 -7.226 1.00 86.06 84 TRP A O 1
ATOM 630 N N . ASN A 1 85 ? -4.030 6.163 -6.019 1.00 88.25 85 ASN A N 1
ATOM 631 C CA . ASN A 1 85 ? -2.766 6.440 -6.705 1.00 88.25 85 ASN A CA 1
ATOM 632 C C . ASN A 1 85 ? -2.230 5.253 -7.528 1.00 88.25 85 ASN A C 1
ATOM 634 O O . ASN A 1 85 ? -1.038 5.180 -7.820 1.00 88.25 85 ASN A O 1
ATOM 638 N N . TYR A 1 86 ? -3.092 4.307 -7.924 1.00 83.44 86 TYR A N 1
ATOM 639 C CA . TYR A 1 86 ? -2.674 3.186 -8.770 1.00 83.44 86 TYR A CA 1
ATOM 640 C C . TYR A 1 86 ? -2.657 3.579 -10.260 1.00 83.44 86 TYR A C 1
ATOM 642 O O . TYR A 1 86 ? -3.720 3.917 -10.813 1.00 83.44 86 TYR A O 1
ATOM 650 N N . PRO A 1 87 ? -1.501 3.502 -10.954 1.00 84.94 87 PRO A N 1
ATOM 651 C CA . PRO A 1 87 ? -1.378 3.998 -12.321 1.00 84.94 87 PRO A CA 1
ATOM 652 C C . PRO A 1 87 ? -2.285 3.269 -13.312 1.00 84.94 87 PRO A C 1
ATOM 654 O O . PRO A 1 87 ? -2.358 2.041 -13.345 1.00 84.94 87 PRO A O 1
ATOM 657 N N . ASN A 1 88 ? -2.954 4.036 -14.179 1.00 83.75 88 ASN A N 1
ATOM 658 C CA . ASN A 1 88 ? -3.880 3.488 -15.177 1.00 83.75 88 ASN A CA 1
ATOM 659 C C . ASN A 1 88 ? -3.203 2.470 -16.105 1.00 83.75 88 ASN A C 1
ATOM 661 O O . ASN A 1 88 ? -3.806 1.454 -16.443 1.00 83.75 88 ASN A O 1
ATOM 665 N N . TRP A 1 89 ? -1.944 2.714 -16.475 1.00 79.50 89 TRP A N 1
ATOM 666 C CA . TRP A 1 89 ? -1.186 1.828 -17.354 1.00 79.50 89 TRP A CA 1
ATOM 667 C C . TRP A 1 89 ? -0.865 0.468 -16.712 1.00 79.50 89 TRP A C 1
ATOM 669 O O . TRP A 1 89 ? -0.780 -0.521 -17.432 1.00 79.50 89 TRP A O 1
ATOM 679 N N . MET A 1 90 ? -0.775 0.371 -15.377 1.00 78.69 90 MET A N 1
ATOM 680 C CA . MET A 1 90 ? -0.575 -0.915 -14.692 1.00 78.69 90 MET A CA 1
ATOM 681 C C . MET A 1 90 ? -1.826 -1.802 -14.720 1.00 78.69 90 MET A C 1
ATOM 683 O O . MET A 1 90 ? -1.714 -3.022 -14.649 1.00 78.69 90 MET A O 1
ATOM 687 N N . ARG A 1 91 ? -3.029 -1.220 -14.843 1.00 76.50 91 ARG A N 1
ATOM 688 C CA . ARG A 1 91 ? -4.287 -1.996 -14.840 1.00 76.50 91 ARG A CA 1
ATOM 689 C C . ARG A 1 91 ? -4.420 -2.925 -16.039 1.00 76.50 91 ARG A C 1
ATOM 691 O O . ARG A 1 91 ? -5.030 -3.981 -15.922 1.00 76.50 91 ARG A O 1
ATOM 698 N N . ASN A 1 92 ? -3.855 -2.511 -17.168 1.00 74.50 92 ASN A N 1
ATOM 699 C CA . ASN A 1 92 ? -3.865 -3.258 -18.421 1.00 74.50 92 ASN A CA 1
ATOM 700 C C . ASN A 1 92 ? -2.466 -3.782 -18.766 1.00 74.50 92 ASN A C 1
ATOM 702 O O . ASN A 1 92 ? -2.187 -4.054 -19.932 1.00 74.50 92 ASN A O 1
ATOM 706 N N . LEU A 1 93 ? -1.574 -3.880 -17.774 1.00 72.00 93 LEU A N 1
ATOM 707 C CA . LEU A 1 93 ? -0.226 -4.369 -18.006 1.00 72.00 93 LEU A CA 1
ATOM 708 C C . LEU A 1 93 ? -0.266 -5.870 -18.290 1.00 72.00 93 LEU A C 1
ATOM 710 O O . LEU A 1 93 ? -0.825 -6.654 -17.519 1.00 72.00 93 LEU A O 1
ATOM 714 N N . VAL A 1 94 ? 0.352 -6.250 -19.401 1.00 70.00 94 VAL A N 1
ATOM 715 C CA . VAL A 1 94 ? 0.544 -7.644 -19.784 1.00 70.00 94 VAL A CA 1
ATOM 716 C C . VAL A 1 94 ? 1.750 -8.170 -19.015 1.00 70.00 94 VAL A C 1
ATOM 718 O O . VAL A 1 94 ? 2.870 -7.692 -19.203 1.00 70.00 94 VAL A O 1
ATOM 721 N N . ALA A 1 95 ? 1.519 -9.105 -18.094 1.00 69.50 95 ALA A N 1
ATOM 722 C CA . ALA A 1 95 ? 2.611 -9.736 -17.366 1.00 69.50 95 ALA A CA 1
ATOM 723 C C . ALA A 1 95 ? 3.336 -10.712 -18.298 1.00 69.50 95 ALA A C 1
ATOM 725 O O . ALA A 1 95 ? 2.695 -11.385 -19.098 1.00 69.50 95 ALA A O 1
ATOM 726 N N . GLN A 1 96 ? 4.657 -10.795 -18.186 1.00 69.56 96 GLN A N 1
ATOM 727 C CA . GLN A 1 96 ? 5.459 -11.720 -18.985 1.00 69.56 96 GLN A CA 1
ATOM 728 C C . GLN A 1 96 ? 5.789 -12.952 -18.151 1.00 69.56 96 GLN A C 1
ATOM 730 O O . GLN A 1 96 ? 6.183 -12.822 -16.989 1.00 69.56 96 GLN A O 1
ATOM 735 N N . ASP A 1 97 ? 5.598 -14.140 -18.721 1.00 68.31 97 ASP A N 1
ATOM 736 C CA . ASP A 1 97 ? 6.113 -15.373 -18.130 1.00 68.31 97 ASP A CA 1
ATOM 737 C C . ASP A 1 97 ? 7.635 -15.486 -18.293 1.00 68.31 97 ASP A C 1
ATOM 739 O O . ASP A 1 97 ? 8.254 -14.703 -19.013 1.00 68.31 97 ASP A O 1
ATOM 743 N N . ILE A 1 98 ? 8.235 -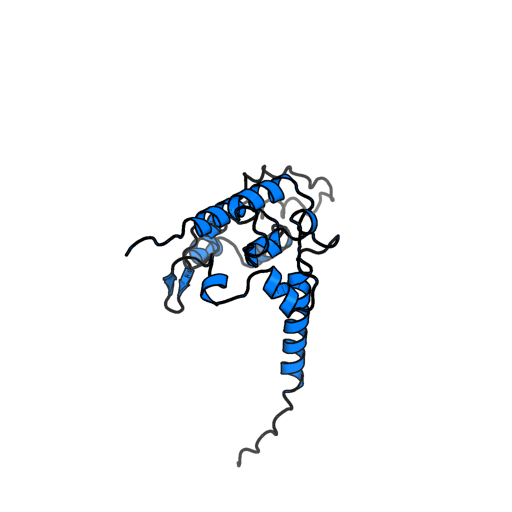16.498 -17.662 1.00 66.62 98 ILE A N 1
ATOM 744 C CA . ILE A 1 98 ? 9.661 -16.837 -17.822 1.00 66.62 98 ILE A CA 1
ATOM 745 C C . ILE A 1 98 ? 9.996 -17.095 -19.304 1.00 66.62 98 ILE A C 1
ATOM 747 O O . ILE A 1 98 ? 11.060 -16.699 -19.774 1.00 66.62 98 ILE A O 1
ATOM 751 N N . ASP A 1 99 ? 9.046 -17.664 -20.052 1.00 65.12 99 ASP A N 1
ATOM 752 C CA . ASP A 1 99 ? 9.147 -17.915 -21.496 1.00 65.12 99 ASP A CA 1
ATOM 753 C C . ASP A 1 99 ? 8.744 -16.696 -22.356 1.00 65.12 99 ASP A C 1
ATOM 755 O O . ASP A 1 99 ? 8.802 -16.726 -23.584 1.00 65.12 99 ASP A O 1
ATOM 759 N N . GLY A 1 100 ? 8.336 -15.592 -21.720 1.00 60.38 100 GLY A N 1
ATOM 760 C CA . GLY A 1 100 ? 7.891 -14.364 -22.374 1.00 60.38 100 GLY A CA 1
ATOM 761 C C . GLY A 1 100 ? 6.434 -14.375 -22.844 1.00 60.38 100 GLY A C 1
ATOM 762 O O . GLY A 1 100 ? 6.029 -13.428 -23.517 1.00 60.38 100 GLY A O 1
ATOM 763 N N . GLU A 1 101 ? 5.652 -15.401 -22.519 1.00 57.50 101 GLU A N 1
ATOM 764 C CA . GLU A 1 101 ? 4.228 -15.476 -22.864 1.00 57.50 101 GLU A CA 1
ATOM 765 C C . GLU A 1 101 ? 3.368 -14.540 -22.005 1.00 57.50 101 GLU A C 1
ATOM 767 O O . GLU A 1 101 ? 3.685 -14.246 -20.848 1.00 57.50 101 GLU A O 1
ATOM 772 N N . ASP A 1 102 ? 2.262 -14.075 -22.582 1.00 59.72 102 ASP A N 1
ATOM 773 C CA . ASP A 1 102 ? 1.382 -13.088 -21.965 1.00 59.72 102 ASP A CA 1
ATOM 774 C C . ASP A 1 102 ? 0.529 -13.724 -20.853 1.00 59.72 102 ASP A C 1
ATOM 776 O O . ASP A 1 102 ? -0.310 -14.599 -21.086 1.00 59.72 102 ASP A O 1
ATOM 780 N N . ARG A 1 103 ? 0.698 -13.248 -19.617 1.00 57.88 103 ARG A N 1
ATOM 781 C CA . ARG A 1 103 ? -0.093 -13.647 -18.445 1.00 57.88 103 ARG A CA 1
ATOM 782 C C . ARG A 1 103 ? -1.040 -12.530 -18.016 1.00 57.88 103 ARG A C 1
ATOM 784 O O . ARG A 1 103 ? -0.729 -11.339 -18.079 1.00 57.88 103 ARG A O 1
ATOM 791 N N . LEU A 1 104 ? -2.212 -12.934 -17.522 1.00 54.91 104 LEU A N 1
ATOM 792 C CA . LEU A 1 104 ? -3.199 -12.024 -16.937 1.00 54.91 104 LEU A CA 1
ATOM 793 C C . LEU A 1 104 ? -2.669 -11.407 -15.631 1.00 54.91 104 LEU A C 1
ATOM 795 O O . LEU A 1 104 ? -1.986 -12.073 -14.852 1.00 54.91 104 LEU A O 1
ATOM 799 N N . GLY A 1 105 ? -2.997 -10.128 -15.428 1.00 55.28 105 GLY A N 1
ATOM 800 C CA . GLY A 1 105 ? -2.389 -9.226 -14.446 1.00 55.28 105 GLY A CA 1
ATOM 801 C C . GLY A 1 105 ? -2.399 -9.667 -12.973 1.00 55.28 105 GLY A C 1
ATOM 802 O O . GLY A 1 105 ? -3.087 -10.589 -12.542 1.00 55.28 105 GLY A O 1
ATOM 803 N N . CYS A 1 106 ? -1.603 -8.950 -12.181 1.00 55.22 106 CYS A N 1
ATOM 804 C CA . CYS A 1 106 ? -1.226 -9.257 -10.797 1.00 55.22 106 CYS A CA 1
ATOM 805 C C . CYS A 1 106 ? -2.264 -8.892 -9.714 1.00 55.22 106 CYS A C 1
ATOM 807 O O . CYS A 1 106 ? -2.023 -9.136 -8.530 1.00 55.22 106 CYS A O 1
ATOM 809 N N . LEU A 1 107 ? -3.411 -8.315 -10.078 1.00 58.03 107 LEU A N 1
ATOM 810 C CA . LEU A 1 107 ? -4.404 -7.843 -9.109 1.00 58.03 107 LEU A CA 1
ATOM 811 C C . LEU A 1 107 ? -5.209 -9.014 -8.523 1.00 58.03 107 LEU A C 1
ATOM 813 O O . LEU A 1 107 ? -5.839 -9.773 -9.253 1.00 58.03 107 LEU A O 1
ATOM 817 N N . GLY A 1 108 ? -5.209 -9.143 -7.191 1.00 62.12 108 GLY A N 1
ATOM 818 C CA . GLY A 1 108 ? -5.978 -10.165 -6.462 1.00 62.12 108 GLY A CA 1
ATOM 819 C C . GLY A 1 108 ? -5.229 -11.465 -6.143 1.00 62.12 108 GLY A C 1
ATOM 820 O O . GLY A 1 108 ? -5.837 -12.391 -5.607 1.00 62.12 108 GLY A O 1
ATOM 821 N N . LYS A 1 109 ? -3.915 -11.536 -6.407 1.00 72.38 109 LYS A N 1
ATOM 822 C CA . LYS A 1 109 ? -3.087 -12.717 -6.095 1.00 72.38 109 LYS A CA 1
ATOM 823 C C . LYS A 1 109 ? -2.963 -13.022 -4.603 1.00 72.38 109 LYS A C 1
ATOM 825 O O . LYS A 1 109 ? -2.732 -14.175 -4.256 1.00 72.38 109 LYS A O 1
ATOM 830 N N . ASP A 1 110 ? -3.171 -12.044 -3.727 1.00 77.56 110 ASP A N 1
ATOM 831 C CA . ASP A 1 110 ? -3.154 -12.266 -2.275 1.00 77.56 110 ASP A CA 1
ATOM 832 C C . ASP A 1 110 ? -4.209 -13.299 -1.857 1.00 77.56 110 ASP A C 1
ATOM 834 O O . ASP A 1 110 ? -3.930 -14.197 -1.066 1.00 77.56 110 ASP A O 1
ATOM 838 N N . ARG A 1 111 ? -5.395 -13.243 -2.480 1.00 77.56 111 ARG A N 1
ATOM 839 C CA . ARG A 1 111 ? -6.476 -14.208 -2.243 1.00 77.56 111 ARG A CA 1
ATOM 840 C C . ARG A 1 111 ? -6.130 -15.592 -2.784 1.00 77.56 111 ARG A C 1
ATOM 842 O O . ARG A 1 111 ? -6.404 -16.585 -2.124 1.00 77.56 111 ARG A O 1
ATOM 849 N N . GLU A 1 112 ? -5.516 -15.658 -3.966 1.00 80.44 112 GLU A N 1
ATOM 850 C CA . GLU A 1 112 ? -5.082 -16.927 -4.569 1.00 80.44 112 GLU A CA 1
ATOM 851 C C . GLU A 1 112 ? -3.985 -17.616 -3.745 1.00 80.44 112 GLU A C 1
ATOM 853 O O . GLU A 1 112 ? -3.943 -18.839 -3.672 1.00 80.44 112 GLU A O 1
ATOM 858 N N . ARG A 1 113 ? -3.109 -16.836 -3.104 1.00 82.38 113 ARG A N 1
ATOM 859 C CA . ARG A 1 113 ? -2.016 -17.332 -2.254 1.00 82.38 113 ARG A CA 1
ATOM 860 C C . ARG A 1 113 ? -2.461 -17.686 -0.833 1.00 82.38 113 ARG A C 1
ATOM 862 O O . ARG A 1 113 ? -1.628 -18.115 -0.042 1.00 82.38 113 ARG A O 1
ATOM 869 N N . GLY A 1 114 ? -3.738 -17.487 -0.502 1.00 82.56 114 GLY A N 1
ATOM 870 C CA . GLY A 1 114 ? -4.254 -17.715 0.847 1.00 82.56 114 GLY A CA 1
ATOM 871 C C . GLY A 1 114 ? -3.683 -16.746 1.884 1.00 82.56 114 GLY A C 1
ATOM 872 O O . GLY A 1 114 ? -3.591 -17.100 3.056 1.00 82.56 114 GLY A O 1
ATOM 873 N N . VAL A 1 115 ? -3.275 -15.540 1.470 1.00 86.31 115 VAL A N 1
ATOM 874 C CA . VAL A 1 115 ? -2.846 -14.498 2.410 1.00 86.31 115 VAL A CA 1
ATOM 875 C C . VAL A 1 115 ? -4.059 -14.105 3.264 1.00 86.31 115 VAL A C 1
ATOM 877 O O . VAL A 1 115 ? -5.134 -13.858 2.701 1.00 86.31 115 VAL A O 1
ATOM 880 N N . PRO A 1 116 ? -3.923 -14.062 4.602 1.00 88.62 116 PRO A N 1
ATOM 881 C CA . PRO A 1 116 ? -5.040 -13.749 5.481 1.00 88.62 116 PRO A CA 1
ATOM 882 C C . PRO A 1 116 ? -5.549 -12.322 5.250 1.00 88.62 116 PRO A C 1
ATOM 884 O O . PRO A 1 116 ? -4.845 -11.445 4.736 1.00 88.62 116 PRO A O 1
ATOM 887 N N . ARG A 1 117 ? -6.804 -12.092 5.642 1.00 89.38 117 ARG A N 1
ATOM 888 C CA . ARG A 1 117 ? -7.418 -10.754 5.628 1.00 89.38 117 ARG A CA 1
ATOM 889 C C . ARG A 1 117 ? -6.716 -9.853 6.630 1.00 89.38 117 ARG A C 1
ATOM 891 O O . ARG A 1 117 ? -6.047 -10.343 7.533 1.00 89.38 117 ARG A O 1
ATOM 898 N N . TYR A 1 118 ? -6.880 -8.541 6.511 1.00 87.75 118 TYR A N 1
ATOM 899 C CA . TYR A 1 118 ? -6.064 -7.633 7.310 1.00 87.75 118 TYR A CA 1
ATOM 900 C C . TYR A 1 118 ? -6.193 -7.820 8.823 1.00 87.75 118 TYR A C 1
ATOM 902 O O . TYR A 1 118 ? -5.182 -7.923 9.513 1.00 87.75 118 TYR A O 1
ATOM 910 N N . ASN A 1 119 ? -7.416 -7.908 9.351 1.00 90.19 119 ASN A N 1
ATOM 911 C CA . ASN A 1 119 ? -7.608 -8.057 10.794 1.00 90.19 119 ASN A CA 1
ATOM 912 C C . ASN A 1 119 ? -6.982 -9.348 11.331 1.00 90.19 119 ASN A C 1
ATOM 914 O O . ASN A 1 119 ? -6.464 -9.384 12.446 1.00 90.19 119 ASN A O 1
ATOM 918 N N . GLU A 1 120 ? -6.996 -10.406 10.529 1.00 91.50 120 GLU A N 1
ATOM 919 C CA . GLU A 1 120 ? -6.306 -11.653 10.838 1.00 91.50 120 GLU A CA 1
ATOM 920 C C . GLU A 1 120 ? -4.782 -11.499 10.708 1.00 91.50 120 GLU A C 1
ATOM 922 O O . GLU A 1 120 ? -4.037 -11.945 11.578 1.00 91.50 120 GLU A O 1
ATOM 927 N N . PHE A 1 121 ? -4.310 -10.783 9.687 1.00 91.25 121 PHE A N 1
ATOM 928 C CA . PHE A 1 121 ? -2.898 -10.465 9.488 1.00 91.25 121 PHE A CA 1
ATOM 929 C C . PHE A 1 121 ? -2.312 -9.672 10.667 1.00 91.25 121 PHE A C 1
ATOM 931 O O . PHE A 1 121 ? -1.245 -10.022 11.167 1.00 91.25 121 PHE A O 1
ATOM 938 N N . ARG A 1 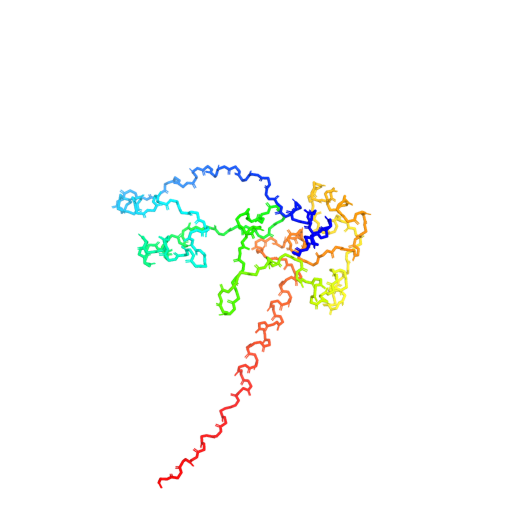122 ? -3.031 -8.667 11.187 1.00 90.75 122 ARG A N 1
ATOM 939 C CA . ARG A 1 122 ? -2.619 -7.908 12.380 1.00 90.75 122 ARG A CA 1
ATOM 940 C C . ARG A 1 122 ? -2.576 -8.759 13.635 1.00 90.75 122 ARG A C 1
ATOM 942 O O . ARG A 1 122 ? -1.602 -8.670 14.376 1.00 90.75 122 ARG A O 1
ATOM 949 N N . LYS A 1 123 ? -3.564 -9.634 13.839 1.00 92.12 123 LYS A N 1
ATOM 950 C CA . LYS A 1 123 ? -3.546 -10.592 14.956 1.00 92.12 123 LYS A CA 1
ATOM 951 C C . LYS A 1 123 ? -2.310 -11.493 14.896 1.00 92.12 123 LYS A C 1
ATOM 953 O O . LYS A 1 123 ? -1.656 -11.687 15.917 1.00 92.12 123 LYS A O 1
ATOM 958 N N . ASN A 1 124 ? -1.946 -11.971 13.705 1.00 91.62 124 ASN A N 1
ATOM 959 C CA . ASN A 1 124 ? -0.753 -12.802 13.507 1.00 91.62 124 ASN A CA 1
ATOM 960 C C . ASN A 1 124 ? 0.555 -12.044 13.781 1.00 91.62 124 ASN A C 1
ATOM 962 O O . ASN A 1 124 ? 1.544 -12.653 14.179 1.00 91.62 124 ASN A O 1
ATOM 966 N N . LEU A 1 125 ? 0.555 -10.722 13.602 1.00 89.88 125 LEU A N 1
ATOM 967 C CA . LEU A 1 125 ? 1.675 -9.840 13.934 1.00 89.88 125 LEU A CA 1
ATOM 968 C C . LEU A 1 125 ? 1.634 -9.291 15.365 1.00 89.88 125 LEU A C 1
ATOM 970 O O . LEU A 1 125 ? 2.431 -8.416 15.692 1.00 89.88 125 LEU A O 1
ATOM 974 N N . LEU A 1 126 ? 0.732 -9.791 16.219 1.00 91.06 126 LEU A N 1
ATOM 975 C CA . LEU A 1 126 ? 0.531 -9.305 17.590 1.00 91.06 126 LEU A CA 1
ATOM 976 C C . LEU A 1 126 ? 0.165 -7.809 17.661 1.00 91.06 126 LEU A C 1
ATOM 978 O O . LEU A 1 126 ? 0.422 -7.139 18.659 1.00 91.06 126 LEU A O 1
ATOM 982 N N . MET A 1 127 ? -0.461 -7.284 16.607 1.00 88.44 127 MET A N 1
ATOM 983 C CA . MET A 1 127 ? -0.984 -5.922 16.545 1.00 88.44 127 MET A CA 1
ATOM 984 C C . MET A 1 127 ? -2.465 -5.895 16.924 1.00 88.44 127 MET A C 1
ATOM 986 O O . MET A 1 127 ? -3.206 -6.843 16.656 1.00 88.44 127 MET A O 1
ATOM 990 N N . SER A 1 128 ? -2.924 -4.773 17.486 1.00 89.31 128 SER A N 1
ATOM 991 C CA . SER A 1 128 ? -4.353 -4.580 17.761 1.00 89.31 128 SER A CA 1
ATOM 992 C C . SER A 1 128 ? -5.148 -4.609 16.451 1.00 89.31 128 SER A C 1
ATOM 994 O O . SER A 1 128 ? -4.786 -3.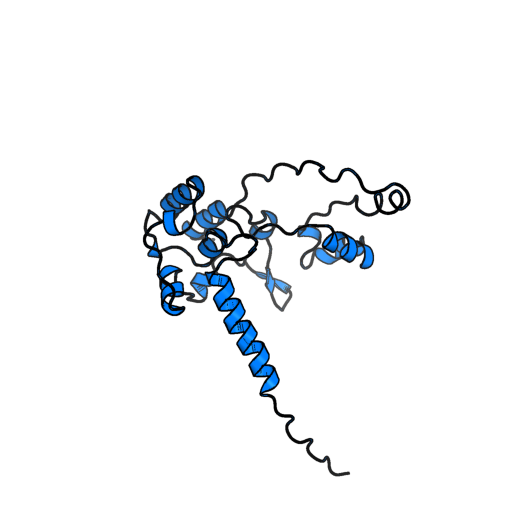861 15.545 1.00 89.31 128 SER A O 1
ATOM 996 N N . PRO A 1 129 ? -6.203 -5.431 16.314 1.00 90.38 129 PRO A N 1
ATOM 997 C CA . PRO A 1 129 ? -7.084 -5.379 15.151 1.00 90.38 129 PRO A CA 1
ATOM 998 C C . PRO A 1 129 ? -7.869 -4.063 15.126 1.00 90.38 129 PRO A C 1
ATOM 1000 O O . PRO A 1 129 ? -8.051 -3.426 16.168 1.00 90.38 129 PRO A O 1
ATOM 1003 N N . ILE A 1 130 ? -8.359 -3.683 13.947 1.00 89.38 130 ILE A N 1
ATOM 1004 C CA . ILE A 1 130 ? -9.223 -2.510 13.788 1.00 89.38 130 ILE A CA 1
ATOM 1005 C C . ILE A 1 130 ? -10.686 -2.900 13.977 1.00 89.38 130 ILE A C 1
ATOM 1007 O O . ILE A 1 130 ? -11.131 -3.965 13.536 1.00 89.38 130 ILE A O 1
ATOM 1011 N N . SER A 1 131 ? -11.428 -2.027 14.656 1.00 87.31 131 SER A N 1
ATOM 1012 C CA . SER A 1 131 ? -12.855 -2.222 14.933 1.00 87.31 131 SER A CA 1
ATOM 1013 C C . SER A 1 131 ? -13.734 -1.238 14.169 1.00 87.31 131 SER A C 1
ATOM 1015 O O . SER A 1 131 ? -14.831 -1.606 13.749 1.00 87.31 131 SER A O 1
ATOM 1017 N N . ASN A 1 132 ? -13.220 -0.031 13.920 1.00 90.00 132 ASN A N 1
ATOM 1018 C CA . ASN A 1 132 ? -13.912 1.030 13.204 1.00 90.00 132 ASN A CA 1
ATOM 1019 C C . ASN A 1 132 ? -13.125 1.443 11.954 1.00 90.00 132 ASN A C 1
ATOM 1021 O O . ASN A 1 132 ? -11.912 1.259 11.871 1.00 90.00 132 ASN A O 1
ATOM 1025 N N . TRP A 1 133 ? -13.818 2.021 10.974 1.00 88.81 133 TRP A N 1
ATOM 1026 C CA . TRP A 1 133 ? -13.184 2.508 9.740 1.00 88.81 133 TRP A CA 1
ATOM 1027 C C . TRP A 1 133 ? -12.397 3.799 9.980 1.00 88.81 133 TRP A C 1
ATOM 1029 O O . TRP A 1 133 ? -11.442 4.098 9.275 1.00 88.81 133 TRP A O 1
ATOM 1039 N N . GLU A 1 134 ? -12.798 4.535 11.005 1.00 89.06 134 GLU A N 1
ATOM 1040 C CA . GLU A 1 134 ? -12.188 5.765 11.485 1.00 89.06 134 GLU A CA 1
ATOM 1041 C C . GLU A 1 134 ? -10.829 5.492 12.165 1.00 89.06 134 GLU A C 1
ATOM 1043 O O . GLU A 1 134 ? -9.977 6.371 12.215 1.00 89.06 134 GLU A O 1
ATOM 1048 N N . ASP A 1 135 ? -10.586 4.254 12.621 1.00 88.19 135 ASP A N 1
ATOM 1049 C CA . ASP A 1 135 ? -9.272 3.827 13.130 1.00 88.19 135 ASP A CA 1
ATOM 1050 C C . ASP A 1 135 ? -8.257 3.630 11.985 1.00 88.19 135 ASP A C 1
ATOM 1052 O O . ASP A 1 135 ? -7.046 3.624 12.216 1.00 88.19 135 ASP A O 1
ATOM 1056 N N . LEU A 1 136 ? -8.743 3.436 10.752 1.00 88.12 136 LEU A N 1
ATOM 1057 C CA . LEU A 1 136 ? -7.914 3.153 9.582 1.00 88.12 136 LEU A CA 1
ATOM 1058 C C . LEU A 1 136 ? -7.394 4.430 8.917 1.00 88.12 136 LEU A C 1
ATOM 1060 O O . LEU A 1 136 ? -6.211 4.528 8.588 1.00 88.12 136 LEU A O 1
ATOM 1064 N N . THR A 1 137 ? -8.287 5.387 8.677 1.00 88.31 137 THR A N 1
ATOM 1065 C CA . THR A 1 137 ? -7.990 6.611 7.932 1.00 88.31 137 THR A CA 1
ATOM 1066 C C . THR A 1 137 ? -8.849 7.764 8.435 1.00 88.31 137 THR A C 1
ATOM 1068 O O . THR A 1 137 ? -9.972 7.546 8.876 1.00 88.31 137 THR A O 1
ATOM 1071 N N . ASP A 1 138 ? -8.336 8.992 8.344 1.00 89.00 138 ASP A N 1
ATOM 1072 C CA . ASP A 1 138 ? -9.096 10.203 8.692 1.00 89.00 138 ASP A CA 1
ATOM 1073 C C . ASP A 1 138 ? -9.906 10.746 7.488 1.00 89.00 138 ASP A C 1
ATOM 1075 O O . ASP A 1 138 ? -10.610 11.746 7.611 1.00 89.00 138 ASP A O 1
ATOM 1079 N N . ASP A 1 139 ? -9.781 10.129 6.306 1.00 88.50 139 ASP A N 1
ATOM 1080 C CA . ASP A 1 139 ? -10.452 10.560 5.076 1.00 88.50 139 ASP A CA 1
ATOM 1081 C C . ASP A 1 139 ? -11.891 10.015 4.997 1.00 88.50 139 ASP A C 1
ATOM 1083 O O . ASP A 1 139 ? -12.129 8.829 4.739 1.00 88.50 139 ASP A O 1
ATOM 1087 N N . GLU A 1 140 ? -12.866 10.906 5.203 1.00 89.94 140 GLU A N 1
ATOM 1088 C CA . GLU A 1 140 ? -14.298 10.590 5.169 1.00 89.94 140 GLU A CA 1
ATOM 1089 C C . GLU A 1 140 ? -14.758 10.032 3.811 1.00 89.94 140 GLU A C 1
ATOM 1091 O O . GLU A 1 140 ? -15.628 9.151 3.767 1.00 89.94 140 GLU A O 1
ATOM 1096 N N . GLU A 1 141 ? -14.176 10.498 2.699 1.00 88.94 141 GLU A N 1
ATOM 1097 C CA . GLU A 1 141 ? -14.520 10.002 1.365 1.00 88.94 141 GLU A CA 1
ATOM 1098 C C . GLU A 1 141 ? -14.022 8.568 1.192 1.00 88.94 141 GLU A C 1
ATOM 1100 O O . GLU A 1 141 ? -14.785 7.690 0.772 1.00 88.94 141 GLU A O 1
ATOM 1105 N N . ALA A 1 142 ? -12.778 8.298 1.596 1.00 87.81 142 ALA A N 1
ATOM 1106 C CA . ALA A 1 142 ? -12.215 6.953 1.571 1.00 87.81 142 ALA A CA 1
ATOM 1107 C C . ALA A 1 142 ? -13.037 5.982 2.433 1.00 87.81 142 ALA A C 1
ATOM 1109 O O . ALA A 1 142 ? -13.390 4.897 1.961 1.00 87.81 142 ALA A O 1
ATOM 1110 N N . ILE A 1 143 ? -13.421 6.380 3.653 1.00 90.12 143 ILE A N 1
ATOM 1111 C CA . ILE A 1 143 ? -14.272 5.573 4.544 1.00 90.12 143 ILE A CA 1
ATOM 1112 C C . ILE A 1 143 ? -15.608 5.241 3.876 1.00 90.12 143 ILE A C 1
ATOM 1114 O O . ILE A 1 143 ? -16.063 4.095 3.936 1.00 90.12 143 ILE A O 1
ATOM 1118 N N . LYS A 1 144 ? -16.253 6.219 3.233 1.00 90.56 144 LYS A N 1
ATOM 1119 C CA . LYS A 1 144 ? -17.546 6.013 2.573 1.00 90.56 144 LYS A CA 1
ATOM 1120 C C . LYS A 1 144 ? -17.444 4.984 1.450 1.00 90.56 144 LYS A C 1
ATOM 1122 O O . LYS A 1 144 ? -18.260 4.061 1.402 1.00 90.56 144 LYS A O 1
ATOM 1127 N N . VAL A 1 145 ? -16.434 5.102 0.586 1.00 89.44 145 VAL A N 1
ATOM 1128 C CA . VAL A 1 145 ? -16.247 4.155 -0.523 1.00 89.44 145 VAL A CA 1
ATOM 1129 C C . VAL A 1 145 ? -15.847 2.772 0.001 1.00 89.44 145 VAL A C 1
ATOM 1131 O O . VAL A 1 145 ? -16.339 1.763 -0.497 1.00 89.44 145 VAL A O 1
ATOM 1134 N N . LEU A 1 146 ? -15.023 2.691 1.048 1.00 89.12 146 LEU A N 1
ATOM 1135 C CA . LEU A 1 146 ? -14.687 1.421 1.698 1.00 89.12 146 LEU A CA 1
ATOM 1136 C C . LEU A 1 146 ? -15.931 0.731 2.282 1.00 89.12 146 LEU A C 1
ATOM 1138 O O . LEU A 1 146 ? -16.147 -0.459 2.036 1.00 89.12 146 LEU A O 1
ATOM 1142 N N . LYS A 1 147 ? -16.793 1.476 2.986 1.00 89.75 147 LYS A N 1
ATOM 1143 C CA . LYS A 1 147 ? -18.068 0.963 3.513 1.00 89.75 147 LYS A CA 1
ATOM 1144 C C . LYS A 1 147 ? -18.975 0.453 2.386 1.00 89.75 147 LYS A C 1
ATOM 1146 O O . LYS A 1 147 ? -19.580 -0.606 2.546 1.00 89.75 147 LYS A O 1
ATOM 1151 N N . GLU A 1 148 ? -19.025 1.141 1.246 1.00 89.88 148 GLU A N 1
ATOM 1152 C CA . GLU A 1 148 ? -19.790 0.713 0.065 1.00 89.88 148 GLU A CA 1
ATOM 1153 C C . GLU A 1 148 ? -19.222 -0.569 -0.569 1.00 89.88 148 GLU A C 1
ATOM 1155 O O . GLU A 1 148 ? -19.963 -1.518 -0.824 1.00 89.88 148 GLU A O 1
ATOM 1160 N N . VAL A 1 149 ? -17.902 -0.641 -0.773 1.00 88.56 149 VAL A N 1
ATOM 1161 C CA . VAL A 1 149 ? -17.236 -1.775 -1.439 1.00 88.56 149 VAL A CA 1
ATOM 1162 C C . VAL A 1 149 ? -17.283 -3.052 -0.597 1.00 88.56 149 VAL A C 1
ATOM 1164 O O . VAL A 1 149 ? -17.494 -4.139 -1.140 1.00 88.56 149 VAL A O 1
ATOM 1167 N N . TYR A 1 150 ? -17.099 -2.942 0.721 1.00 87.75 150 TYR A N 1
ATOM 1168 C CA . TYR A 1 150 ? -17.054 -4.092 1.633 1.00 87.75 150 TYR A CA 1
ATOM 1169 C C . TYR A 1 150 ? -18.385 -4.370 2.350 1.00 87.75 150 TYR A C 1
ATOM 1171 O O . TYR A 1 150 ? -18.475 -5.310 3.145 1.00 87.75 150 TYR A O 1
ATOM 1179 N N . GLY A 1 151 ? -19.434 -3.588 2.070 1.00 86.38 151 GLY A N 1
ATOM 1180 C CA . GLY A 1 151 ? -20.748 -3.728 2.706 1.00 86.38 151 GLY A CA 1
ATOM 1181 C C . GLY A 1 151 ? -20.717 -3.467 4.215 1.00 86.38 151 GLY A C 1
ATOM 1182 O O . GLY A 1 151 ? -21.431 -4.123 4.968 1.00 86.38 151 GLY A O 1
ATOM 1183 N N . GLY A 1 152 ? -19.830 -2.575 4.663 1.00 84.38 152 GLY A N 1
ATOM 1184 C CA . GLY A 1 152 ? -19.643 -2.216 6.071 1.00 84.38 152 GLY A CA 1
ATOM 1185 C C . GLY A 1 152 ? -18.953 -3.272 6.946 1.00 84.38 152 GLY A C 1
ATOM 1186 O O . GLY A 1 152 ? -18.733 -3.009 8.125 1.00 84.38 152 GLY A O 1
ATOM 1187 N N . VAL A 1 153 ? -18.577 -4.438 6.405 1.00 88.38 153 VAL A N 1
ATOM 1188 C CA . VAL A 1 153 ? -17.909 -5.505 7.171 1.00 88.38 153 VAL A CA 1
ATOM 1189 C C . VAL A 1 153 ? -16.393 -5.315 7.140 1.00 88.38 153 VAL A C 1
ATOM 1191 O O . VAL A 1 153 ? -15.754 -5.598 6.126 1.00 88.38 153 VAL A O 1
ATOM 1194 N N . ILE A 1 154 ? -15.815 -4.886 8.263 1.00 86.81 154 ILE A N 1
ATOM 1195 C CA . ILE A 1 154 ? -14.384 -4.557 8.371 1.00 86.81 154 ILE A CA 1
ATOM 1196 C C . ILE A 1 154 ? -13.466 -5.780 8.195 1.00 86.81 154 ILE A C 1
ATOM 1198 O O . ILE A 1 154 ? -12.448 -5.700 7.520 1.00 86.81 154 ILE A O 1
ATOM 1202 N N . ASP A 1 155 ? -13.877 -6.961 8.669 1.00 86.69 155 ASP A N 1
ATOM 1203 C CA . ASP A 1 155 ? -13.075 -8.195 8.575 1.00 86.69 155 ASP A CA 1
ATOM 1204 C C . ASP A 1 155 ? -12.871 -8.706 7.136 1.00 86.69 155 ASP A C 1
ATOM 1206 O O . ASP A 1 155 ? -12.027 -9.568 6.885 1.00 86.69 155 ASP A O 1
ATOM 1210 N N . LYS A 1 156 ? -13.638 -8.192 6.167 1.00 87.81 156 LYS A N 1
ATOM 1211 C CA . LYS A 1 156 ? -13.490 -8.555 4.748 1.00 87.81 156 LYS A CA 1
ATOM 1212 C C . LYS A 1 156 ? -12.432 -7.725 4.022 1.00 87.81 156 LYS A C 1
ATOM 1214 O O . LYS A 1 156 ? -12.122 -8.051 2.870 1.00 87.81 156 LYS A O 1
ATOM 1219 N N . LEU A 1 157 ? -11.882 -6.702 4.673 1.00 89.00 157 LEU A N 1
ATOM 1220 C CA . LEU A 1 157 ? -10.903 -5.789 4.102 1.00 89.00 157 LEU A CA 1
ATOM 1221 C C . LEU A 1 157 ? -9.658 -6.547 3.607 1.00 89.00 157 LEU A C 1
ATOM 1223 O O . LEU A 1 157 ? -9.082 -7.394 4.300 1.00 89.00 157 LEU A O 1
ATOM 1227 N N . ASP A 1 158 ? -9.295 -6.310 2.344 1.00 88.19 158 ASP A N 1
ATOM 1228 C CA . ASP A 1 158 ? -8.100 -6.894 1.739 1.00 88.19 158 ASP A CA 1
ATOM 1229 C C . ASP A 1 158 ? -6.833 -6.203 2.255 1.00 88.19 158 ASP A C 1
ATOM 1231 O O . ASP A 1 158 ? -6.753 -4.975 2.255 1.00 88.19 158 ASP A O 1
ATOM 1235 N N . LEU A 1 159 ? -5.802 -6.997 2.563 1.00 87.81 159 LEU A N 1
ATOM 1236 C CA . LEU A 1 159 ? -4.497 -6.506 3.019 1.00 87.81 159 LEU A CA 1
ATOM 1237 C C . LEU A 1 159 ? -3.906 -5.452 2.071 1.00 87.81 159 LEU A C 1
ATOM 1239 O O . LEU A 1 159 ? -3.495 -4.385 2.509 1.00 87.81 159 LEU A O 1
ATOM 1243 N N . SER A 1 160 ? -3.907 -5.710 0.760 1.00 84.50 160 SER A N 1
ATOM 1244 C CA . SER A 1 160 ? -3.397 -4.748 -0.226 1.00 84.50 160 SER A CA 1
ATOM 1245 C C . SER A 1 160 ? -4.124 -3.403 -0.188 1.00 84.50 160 SER A C 1
ATOM 1247 O O . SER A 1 160 ? -3.498 -2.368 -0.397 1.00 84.50 160 SER A O 1
ATOM 1249 N N . VAL A 1 161 ? -5.436 -3.395 0.066 1.00 87.62 161 VAL A N 1
ATOM 1250 C CA . VAL A 1 161 ? -6.221 -2.152 0.104 1.00 87.62 161 VAL A CA 1
ATOM 1251 C C . VAL A 1 161 ? -5.888 -1.337 1.335 1.00 87.62 161 VAL A C 1
ATOM 1253 O O . VAL A 1 161 ? -5.731 -0.120 1.270 1.00 87.62 161 VAL A O 1
ATOM 1256 N N . GLU A 1 162 ? -5.696 -2.045 2.428 1.00 87.12 162 GLU A N 1
ATOM 1257 C CA . GLU A 1 162 ? -5.355 -1.465 3.698 1.00 87.12 162 GLU A CA 1
ATOM 1258 C C . GLU A 1 162 ? -4.017 -0.750 3.730 1.00 87.12 162 GLU A C 1
ATOM 1260 O O . GLU A 1 162 ? -3.942 0.382 4.186 1.00 87.12 162 GLU A O 1
ATOM 1265 N N . LEU A 1 163 ? -2.961 -1.382 3.212 1.00 88.69 163 LEU A N 1
ATOM 1266 C CA . LEU A 1 163 ? -1.613 -0.810 3.257 1.00 88.69 163 LEU A CA 1
ATOM 1267 C C . LEU A 1 163 ? -1.543 0.570 2.575 1.00 88.69 163 LEU A C 1
ATOM 1269 O O . LEU A 1 163 ? -0.648 1.359 2.873 1.00 88.69 163 LEU A O 1
ATOM 1273 N N . HIS A 1 164 ? -2.488 0.861 1.674 1.00 87.69 164 HIS A N 1
ATOM 1274 C CA . HIS A 1 164 ? -2.650 2.157 1.015 1.00 87.69 164 HIS A CA 1
ATOM 1275 C C . HIS A 1 164 ? -3.593 3.119 1.759 1.00 87.69 164 HIS A C 1
ATOM 1277 O O . HIS A 1 164 ? -3.490 4.329 1.559 1.00 87.69 164 HIS A O 1
ATOM 1283 N N . ALA A 1 165 ? -4.530 2.600 2.557 1.00 89.25 165 ALA A N 1
ATOM 1284 C CA . ALA A 1 165 ? -5.515 3.377 3.309 1.00 89.25 165 ALA A CA 1
ATOM 1285 C C . ALA A 1 165 ? -5.036 3.753 4.722 1.00 89.25 165 ALA A C 1
ATOM 1287 O O . ALA A 1 165 ? -5.462 4.778 5.249 1.00 89.25 165 ALA A O 1
ATOM 1288 N N . GLU A 1 166 ? -4.158 2.940 5.313 1.00 90.06 166 GLU A N 1
ATOM 1289 C CA . GLU A 1 166 ? -3.663 3.089 6.679 1.00 90.06 166 GLU A CA 1
ATOM 1290 C C . GLU A 1 166 ? -3.007 4.453 6.902 1.00 90.06 166 GLU A C 1
ATOM 1292 O O . GLU A 1 166 ? -2.147 4.900 6.131 1.00 90.06 166 GLU A O 1
ATOM 1297 N N . LYS A 1 167 ? -3.407 5.106 7.996 1.00 88.50 167 LYS A N 1
ATOM 1298 C CA . LYS A 1 167 ? -2.821 6.361 8.451 1.00 88.50 167 LYS A CA 1
ATOM 1299 C C . LYS A 1 167 ? -1.327 6.183 8.697 1.00 88.50 167 LYS A C 1
ATOM 1301 O O . LYS A 1 167 ? -0.891 5.461 9.588 1.00 88.50 167 LYS A O 1
ATOM 1306 N N . LYS A 1 168 ? -0.531 6.886 7.900 1.00 87.44 168 LYS A N 1
ATOM 1307 C CA . LYS A 1 168 ? 0.926 6.812 7.982 1.00 87.44 168 LYS A CA 1
ATOM 1308 C C . LYS A 1 168 ? 1.452 7.682 9.109 1.00 87.44 168 LYS A C 1
ATOM 1310 O O . LYS A 1 168 ? 0.947 8.778 9.361 1.00 87.44 168 LYS A O 1
ATOM 1315 N N . ILE A 1 169 ? 2.532 7.219 9.729 1.00 86.31 169 ILE A N 1
ATOM 1316 C CA . ILE A 1 169 ? 3.333 8.040 10.634 1.00 86.31 169 ILE A CA 1
ATOM 1317 C C . ILE A 1 169 ? 3.880 9.228 9.832 1.00 86.31 169 ILE A C 1
ATOM 1319 O O . ILE A 1 169 ? 4.241 9.091 8.660 1.00 86.31 169 ILE A O 1
ATOM 1323 N N . LYS A 1 170 ? 3.923 10.410 10.455 1.00 82.62 170 LYS A N 1
ATOM 1324 C CA . LYS A 1 170 ? 4.461 11.621 9.830 1.00 82.62 170 LYS A CA 1
ATOM 1325 C C . LYS A 1 170 ? 5.852 11.331 9.250 1.00 82.62 170 LYS A C 1
ATOM 1327 O O . LYS A 1 170 ? 6.686 10.752 9.933 1.00 82.62 170 LYS A O 1
ATOM 1332 N N . GLU A 1 171 ? 6.063 11.730 7.994 1.00 83.25 171 GLU A N 1
ATOM 1333 C CA . GLU A 1 171 ? 7.305 11.526 7.219 1.00 83.25 171 GLU A CA 1
ATOM 1334 C C . GLU A 1 171 ? 7.611 10.074 6.812 1.00 83.25 171 GLU A C 1
ATOM 1336 O O . GLU A 1 171 ? 8.597 9.835 6.114 1.00 83.25 171 GLU A O 1
ATOM 1341 N N . PHE A 1 172 ? 6.751 9.106 7.146 1.00 85.88 172 PHE A N 1
ATOM 1342 C CA . PHE A 1 172 ? 6.940 7.719 6.737 1.00 85.88 172 PHE A CA 1
ATOM 1343 C C . PHE A 1 172 ? 6.187 7.398 5.431 1.00 85.88 172 PHE A C 1
ATOM 1345 O O . PHE A 1 172 ? 4.988 7.664 5.320 1.00 85.88 172 PHE A O 1
ATOM 1352 N N . PRO A 1 173 ? 6.856 6.828 4.407 1.00 85.88 173 PRO A N 1
ATOM 1353 C CA . PRO A 1 173 ? 6.229 6.587 3.105 1.00 85.88 173 PRO A CA 1
ATOM 1354 C C . PRO A 1 173 ? 5.329 5.342 3.077 1.00 85.88 173 PRO A C 1
ATOM 1356 O O . PRO A 1 173 ? 4.449 5.241 2.213 1.00 85.88 173 PRO A O 1
ATOM 1359 N N . ILE A 1 174 ? 5.539 4.413 4.012 1.00 90.00 174 ILE A N 1
ATOM 1360 C CA . ILE A 1 174 ? 4.849 3.121 4.131 1.00 90.00 174 ILE A CA 1
ATOM 1361 C C . ILE A 1 174 ? 3.974 3.079 5.390 1.00 90.00 174 ILE A C 1
ATOM 1363 O O . ILE A 1 174 ? 4.117 3.920 6.276 1.00 90.00 174 ILE A O 1
ATOM 1367 N N . SER A 1 175 ? 3.069 2.105 5.459 1.00 89.75 175 SER A N 1
ATOM 1368 C CA . SER A 1 175 ? 2.232 1.873 6.637 1.00 89.75 175 SER A CA 1
ATOM 1369 C C . SER A 1 175 ? 3.014 1.206 7.778 1.00 89.75 175 SER A C 1
ATOM 1371 O O . SER A 1 175 ? 4.068 0.601 7.550 1.00 89.75 175 SER A O 1
ATOM 1373 N N . GLU A 1 176 ? 2.502 1.297 9.006 1.00 89.62 176 GLU A N 1
ATOM 1374 C CA . GLU A 1 176 ? 3.102 0.651 10.178 1.00 89.62 176 GLU A CA 1
ATOM 1375 C C . GLU A 1 176 ? 3.075 -0.873 10.007 1.00 89.62 176 GLU A C 1
ATOM 1377 O O . GLU A 1 176 ? 4.089 -1.548 10.194 1.00 89.62 176 GLU A O 1
ATOM 1382 N N . THR A 1 177 ? 1.958 -1.417 9.519 1.00 89.69 177 THR A N 1
ATOM 1383 C CA . THR A 1 177 ? 1.833 -2.856 9.242 1.00 89.69 177 THR A CA 1
ATOM 1384 C C . THR A 1 177 ? 2.908 -3.356 8.261 1.00 89.69 177 THR A C 1
ATOM 1386 O O . THR A 1 177 ? 3.530 -4.399 8.485 1.00 89.69 177 THR A O 1
ATOM 1389 N N . ALA A 1 178 ? 3.178 -2.607 7.181 1.00 90.94 178 ALA A N 1
ATOM 1390 C CA . ALA A 1 178 ? 4.232 -2.953 6.222 1.00 90.94 178 ALA A CA 1
ATOM 1391 C C . ALA A 1 178 ? 5.636 -2.828 6.830 1.00 90.94 178 ALA A C 1
ATOM 1393 O O . ALA A 1 178 ? 6.510 -3.649 6.538 1.00 90.94 178 ALA A O 1
ATOM 1394 N N . PHE A 1 179 ? 5.853 -1.821 7.679 1.00 91.31 179 PHE A N 1
ATOM 1395 C CA . PHE A 1 179 ? 7.131 -1.588 8.340 1.00 91.31 179 PHE A CA 1
ATOM 1396 C C . PHE A 1 179 ? 7.585 -2.793 9.162 1.00 91.31 179 PHE A C 1
ATOM 1398 O O . PHE A 1 179 ? 8.716 -3.244 8.995 1.00 91.31 179 PHE A O 1
ATOM 1405 N N . PHE A 1 180 ? 6.705 -3.364 9.986 1.00 90.75 180 PHE A N 1
ATOM 1406 C CA . PHE A 1 180 ? 7.052 -4.516 10.822 1.00 90.75 180 PHE A CA 1
ATOM 1407 C C . PHE A 1 180 ? 7.448 -5.750 10.006 1.00 90.75 180 PHE A C 1
ATOM 1409 O O . PHE A 1 180 ? 8.407 -6.442 10.352 1.00 90.75 180 PHE A O 1
ATOM 1416 N N . ILE A 1 181 ? 6.764 -6.005 8.889 1.00 91.94 181 ILE A N 1
ATOM 1417 C CA . ILE A 1 181 ? 7.129 -7.099 7.982 1.00 91.94 181 ILE A CA 1
ATOM 1418 C C . ILE A 1 181 ? 8.487 -6.844 7.336 1.00 91.94 181 ILE A C 1
ATOM 1420 O O . ILE A 1 181 ? 9.335 -7.737 7.324 1.00 91.94 181 ILE A O 1
ATOM 1424 N N . ILE A 1 182 ? 8.708 -5.638 6.805 1.00 92.81 182 ILE A N 1
ATOM 1425 C CA . ILE A 1 182 ? 9.985 -5.275 6.182 1.00 92.81 182 ILE A CA 1
ATOM 1426 C C . ILE A 1 182 ? 11.110 -5.400 7.202 1.00 92.81 182 ILE A C 1
ATOM 1428 O O . ILE A 1 182 ? 12.144 -5.981 6.883 1.00 92.81 182 ILE A O 1
ATOM 1432 N N . PHE A 1 183 ? 10.903 -4.918 8.424 1.00 92.44 183 PHE A N 1
ATOM 1433 C CA . PHE A 1 183 ? 11.862 -5.029 9.512 1.00 92.44 183 PHE A CA 1
ATOM 1434 C C . PHE A 1 183 ? 12.209 -6.495 9.808 1.00 92.44 183 PHE A C 1
ATOM 1436 O O . PHE A 1 183 ? 13.380 -6.870 9.740 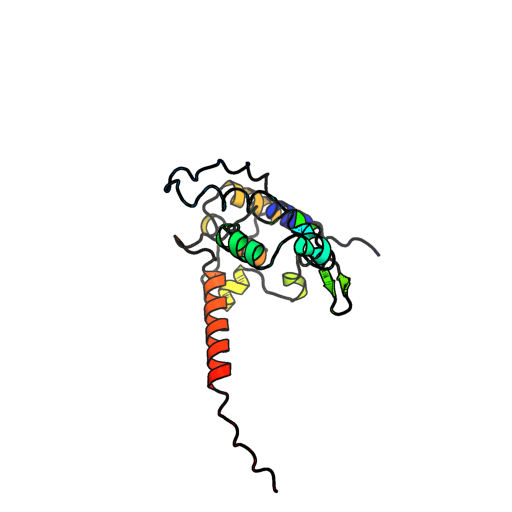1.00 92.44 183 PHE A O 1
ATOM 1443 N N . LEU A 1 184 ? 11.201 -7.346 10.030 1.00 92.06 184 LEU A N 1
ATOM 1444 C CA . LEU A 1 184 ? 11.392 -8.767 10.324 1.00 92.06 184 LEU A CA 1
ATOM 1445 C C . LEU A 1 184 ? 12.118 -9.498 9.185 1.00 92.06 184 LEU A C 1
ATOM 1447 O O . LEU A 1 184 ? 13.088 -10.217 9.415 1.00 92.06 184 LEU A O 1
ATOM 1451 N N . VAL A 1 185 ? 11.666 -9.317 7.942 1.00 93.69 185 VAL A N 1
ATOM 1452 C CA . VAL A 1 185 ? 12.251 -9.992 6.775 1.00 93.69 185 VAL A CA 1
ATOM 1453 C C . VAL A 1 185 ? 13.664 -9.486 6.501 1.00 93.69 185 VAL A C 1
ATOM 1455 O O . VAL A 1 185 ? 14.536 -10.284 6.169 1.00 93.69 185 VAL A O 1
ATOM 1458 N N . THR A 1 186 ? 13.914 -8.184 6.649 1.00 94.25 186 THR A N 1
ATOM 1459 C CA . THR A 1 186 ? 15.249 -7.599 6.451 1.00 94.25 186 THR A CA 1
ATOM 1460 C C . THR A 1 186 ? 16.224 -8.124 7.489 1.00 94.25 186 THR A C 1
ATOM 1462 O O . THR A 1 186 ? 17.318 -8.547 7.125 1.00 94.25 186 THR A O 1
ATOM 1465 N N . TYR A 1 187 ? 15.814 -8.177 8.755 1.00 93.19 187 TYR A N 1
ATOM 1466 C CA . TYR A 1 187 ? 16.634 -8.745 9.816 1.00 93.19 187 TYR A CA 1
ATOM 1467 C C . TYR A 1 187 ? 16.997 -10.204 9.520 1.00 93.19 187 TYR A C 1
ATOM 1469 O O . TYR A 1 187 ? 18.174 -10.547 9.448 1.00 93.19 187 TYR A O 1
ATOM 1477 N N . ARG A 1 188 ? 16.000 -11.034 9.187 1.00 92.88 188 ARG A N 1
ATOM 1478 C CA . ARG A 1 188 ? 16.234 -12.438 8.817 1.00 92.88 188 ARG A CA 1
ATOM 1479 C C . ARG A 1 188 ? 17.122 -12.602 7.584 1.00 92.88 188 ARG A C 1
ATOM 1481 O O . ARG A 1 188 ? 17.886 -13.558 7.513 1.00 92.88 188 ARG A O 1
ATOM 1488 N N . ARG A 1 189 ? 17.032 -11.695 6.603 1.00 92.62 189 ARG A N 1
ATOM 1489 C CA . ARG A 1 189 ? 17.915 -11.695 5.423 1.00 92.62 189 ARG A CA 1
ATOM 1490 C C . ARG A 1 189 ? 19.365 -11.397 5.792 1.00 92.62 189 ARG A C 1
ATOM 1492 O O . ARG A 1 189 ? 20.251 -11.971 5.173 1.00 92.62 189 ARG A O 1
ATOM 1499 N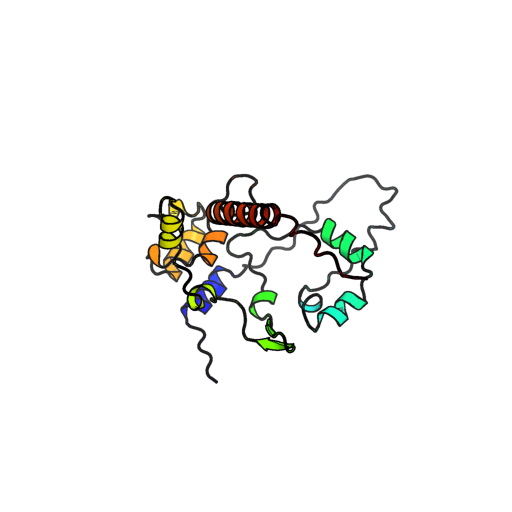 N . LEU A 1 190 ? 19.604 -10.522 6.767 1.00 90.81 190 LEU A N 1
ATOM 1500 C CA . LEU A 1 190 ? 20.953 -10.214 7.244 1.00 90.81 190 LEU A CA 1
ATOM 1501 C C . LEU A 1 190 ? 21.536 -11.371 8.064 1.00 90.81 190 LEU A C 1
ATOM 1503 O O . LEU A 1 190 ? 22.671 -11.772 7.818 1.00 90.81 190 LEU A O 1
ATOM 1507 N N . GLU A 1 191 ? 20.756 -11.953 8.975 1.00 89.88 191 GLU A N 1
ATOM 1508 C CA . GLU A 1 191 ? 21.195 -13.102 9.781 1.00 89.88 191 GLU A CA 1
ATOM 1509 C C . GLU A 1 191 ? 21.513 -14.329 8.927 1.00 89.88 191 GLU A C 1
ATOM 1511 O O . GLU A 1 191 ? 22.560 -14.947 9.096 1.00 89.88 191 GLU A O 1
ATOM 1516 N N . ALA A 1 192 ? 20.657 -14.646 7.950 1.00 87.44 192 ALA A N 1
ATOM 1517 C CA . ALA A 1 192 ? 20.865 -15.793 7.070 1.00 87.44 192 ALA A CA 1
ATOM 1518 C C . ALA A 1 192 ? 22.162 -15.699 6.247 1.00 87.44 192 ALA A C 1
ATOM 1520 O O . ALA A 1 192 ? 22.679 -16.723 5.814 1.00 87.44 192 ALA A O 1
ATOM 1521 N N . VAL A 1 193 ? 22.682 -14.488 6.020 1.00 83.56 193 VAL A N 1
ATOM 1522 C CA . VAL A 1 193 ? 23.984 -14.273 5.370 1.00 83.56 193 VAL A CA 1
ATOM 1523 C C . VAL A 1 193 ? 25.131 -14.403 6.376 1.00 83.56 193 VAL A C 1
ATOM 1525 O O . VAL A 1 193 ? 26.187 -14.919 6.022 1.00 83.56 193 VAL A O 1
ATOM 1528 N N . ALA A 1 194 ? 24.935 -13.966 7.621 1.00 76.06 194 ALA A N 1
ATOM 1529 C CA . ALA A 1 194 ? 25.952 -14.023 8.670 1.00 76.06 194 ALA A CA 1
ATOM 1530 C C . ALA A 1 194 ? 26.217 -15.450 9.192 1.00 76.06 194 ALA A C 1
ATOM 1532 O O . ALA A 1 194 ? 27.354 -15.769 9.533 1.00 76.06 194 ALA A O 1
ATOM 1533 N N . ASP A 1 195 ? 25.201 -16.318 9.209 1.00 61.78 195 ASP A N 1
ATOM 1534 C CA . ASP A 1 195 ? 25.313 -17.712 9.670 1.00 61.78 195 ASP A CA 1
ATOM 1535 C C . ASP A 1 195 ? 25.950 -18.670 8.647 1.00 61.78 195 ASP A C 1
ATOM 1537 O O . ASP A 1 195 ? 26.219 -19.835 8.958 1.00 61.78 195 ASP A O 1
ATOM 1541 N N . VAL A 1 196 ? 26.262 -18.196 7.435 1.00 62.31 196 VAL A N 1
ATOM 1542 C CA . VAL A 1 196 ? 27.102 -18.941 6.490 1.00 62.31 196 VAL A CA 1
ATOM 1543 C C . VAL A 1 196 ? 28.553 -18.859 6.971 1.00 62.31 196 VAL A C 1
ATOM 1545 O O . VAL A 1 196 ? 29.350 -18.046 6.506 1.00 62.31 196 VAL A O 1
ATOM 1548 N N . GLN A 1 197 ? 28.903 -19.715 7.934 1.00 55.25 197 GLN A N 1
ATOM 1549 C CA . GLN A 1 197 ? 30.295 -20.016 8.270 1.00 55.25 197 GLN A CA 1
ATOM 1550 C C . GLN A 1 197 ? 31.041 -20.381 6.975 1.00 55.25 197 GLN A C 1
ATOM 1552 O O . GLN A 1 197 ? 30.481 -21.128 6.164 1.00 55.25 197 GLN A O 1
ATOM 1557 N N . PRO A 1 198 ? 32.285 -19.916 6.747 1.00 53.06 198 PRO A N 1
ATOM 1558 C CA . PRO A 1 198 ? 33.063 -20.374 5.608 1.00 53.06 198 PRO A CA 1
ATOM 1559 C C . PRO A 1 198 ? 33.300 -21.875 5.784 1.00 53.06 198 PRO A C 1
ATOM 1561 O O . PRO A 1 198 ? 34.157 -22.300 6.558 1.00 53.06 198 PRO A O 1
ATOM 1564 N N . THR A 1 199 ? 32.505 -22.696 5.099 1.00 54.72 199 THR A N 1
ATOM 1565 C CA . THR A 1 199 ? 32.734 -24.134 5.025 1.00 54.72 199 THR A CA 1
ATOM 1566 C C . THR A 1 199 ? 34.149 -24.334 4.510 1.00 54.72 199 THR A C 1
ATOM 1568 O O . THR A 1 199 ? 34.476 -23.886 3.409 1.00 54.72 199 THR A O 1
ATOM 1571 N N . SER A 1 200 ? 34.975 -24.943 5.361 1.00 49.44 200 SER A N 1
ATOM 1572 C CA . SER A 1 200 ? 36.362 -25.338 5.132 1.00 49.44 200 SER A CA 1
ATOM 1573 C C . SER A 1 200 ? 36.651 -25.585 3.655 1.00 49.44 200 SER A C 1
ATOM 1575 O O . SER A 1 200 ? 36.060 -26.483 3.052 1.00 49.44 200 SER A O 1
ATOM 1577 N N . VAL A 1 201 ? 37.566 -24.791 3.098 1.00 54.56 201 VAL A N 1
ATOM 1578 C CA . VAL A 1 201 ? 38.127 -24.988 1.762 1.00 54.56 201 VAL A CA 1
ATOM 1579 C C . VAL A 1 201 ? 38.669 -26.414 1.714 1.00 54.56 201 VAL A C 1
ATOM 1581 O O . VAL A 1 201 ? 39.697 -26.720 2.319 1.00 54.56 201 VAL A O 1
ATOM 1584 N N . GLY A 1 202 ? 37.918 -27.308 1.072 1.00 50.19 202 GLY A N 1
ATOM 1585 C CA . GLY A 1 202 ? 38.337 -28.678 0.841 1.00 50.19 202 GLY A CA 1
ATOM 1586 C C . GLY A 1 202 ? 39.630 -28.643 0.044 1.00 50.19 202 GLY A C 1
ATOM 1587 O O . GLY A 1 202 ? 39.679 -28.087 -1.051 1.00 50.19 202 GLY A O 1
ATOM 1588 N N . HIS A 1 203 ? 40.689 -29.182 0.634 1.00 48.16 203 HIS A N 1
ATOM 1589 C CA . HIS A 1 203 ? 41.976 -29.360 -0.012 1.00 48.16 203 HIS A CA 1
ATOM 1590 C C . HIS A 1 203 ? 41.768 -30.244 -1.253 1.00 48.16 203 HIS A C 1
ATOM 1592 O O . HIS A 1 203 ? 41.457 -31.427 -1.125 1.00 48.16 203 HIS A O 1
ATOM 1598 N N . LEU A 1 204 ? 41.870 -29.660 -2.448 1.00 46.69 204 LEU A N 1
ATOM 1599 C CA . LEU A 1 204 ? 41.951 -30.421 -3.694 1.00 46.69 204 LEU A CA 1
ATOM 1600 C C . LEU A 1 204 ? 43.310 -31.140 -3.705 1.00 46.69 204 LEU A C 1
ATOM 1602 O O . LEU A 1 204 ? 44.329 -30.458 -3.567 1.00 46.69 204 LEU A O 1
ATOM 1606 N N . PRO A 1 205 ? 43.361 -32.480 -3.826 1.00 48.38 205 PRO A N 1
ATOM 1607 C CA . PRO A 1 205 ? 44.625 -33.170 -4.016 1.00 48.38 205 PRO A CA 1
ATOM 1608 C C . PRO A 1 205 ? 45.196 -32.803 -5.391 1.00 48.38 205 PRO A C 1
ATOM 1610 O O . PRO A 1 205 ? 44.469 -32.739 -6.384 1.00 48.38 205 PRO A O 1
ATOM 1613 N N . ILE A 1 206 ? 46.492 -32.509 -5.363 1.00 58.44 206 ILE A N 1
ATOM 1614 C CA . ILE A 1 206 ? 47.368 -32.092 -6.463 1.00 58.44 206 ILE A CA 1
ATOM 1615 C C . ILE A 1 206 ? 47.494 -33.215 -7.496 1.00 58.44 206 ILE A C 1
ATOM 1617 O O . ILE A 1 206 ? 47.608 -34.384 -7.060 1.00 58.44 206 ILE A O 1
#

Radius of gyration: 22.79 Å; chains: 1; bounding box: 68×64×46 Å

Foldseek 3Di:
DDPPPPVLLVLVCVFQAAPDDDPDDPPDDDDDDDPPPVVVVLQPDDDDCVCCDAPNNCVVCVVPDPVSVVVNVVVDDDDFLATNGDDPCLQPDFDQDPVGDTDDHDRPVCVVVVPAADQVLCVVVVHHGDDALCQAAVDPVSSVSVCVSVVNDRRNHHPSNRQRRGDDDPPDRTHPSVVSVCVVVVVVVVVVVVPPDPDPPPDDDD

Organism: Eruca vesicaria subsp. sativa (NCBI:txid29727)

Sequence (206 aa):
MARVTTPMSSLIVRLMASVTIPPMSPSVAKAPLLAGICLHVLLSTVLPMTELIGKEEGKGTSRIRFEQLLVSMRHQSCGALTLWNYPNWMRNLVAQDIDGEDRLGCLGKDRERGVPRYNEFRKNLLMSPISNWEDLTDDEEAIKVLKEVYGGVIDKLDLSVELHAEKKIKEFPISETAFFIIFLVTYRRLEAVADVQPTSVGHLPI

Secondary structure (DSSP, 8-state):
------HHHHHHHHHTBPP-PPPPP-----S-TTSHHHHHHHT-----GGGGSGGGHHHHHTTS-HHHHHHHHHHSPPPPS-TT-B-HHHHT--EEPTT--EE--STTHHHHTTPPPHHHHHHHTTPPPP-SSTTT-S-HHHHHHHHHHHTT-GGG--HHHHHHHS-PPTT-SS-HHHHHHHHHHHHHHHHHHHT-----------

pLDDT: mean 72.19, std 19.95, range [26.02, 94.25]